Protein AF-A0A0P6XEA1-F1 (afdb_monomer)

Radius of gyration: 20.73 Å; Cα contacts (8 Å, |Δi|>4): 484; chains: 1; bounding box: 46×40×62 Å

Organism: NCBI:txid70996

Mean predicted aligned error: 9.07 Å

Foldseek 3Di:
DQQDADPLLVVCVPDVVCVVQQWAFDDSVCQRVDQQDPLQKGFGTFRQLLDDVQATWTWIAHSVCNQWIWIDNRPDPLFAIAIFGSDPVRVVQVCVQFRVVPVDPDPPVLLVVVVVVLVVCLVPVPDDCCVRVDPQKDKFKKWLDKAFPVRVVVQVVLQCPQSQWHNDWSDWAQPDQWTWTWIAGSTNRKIWIWIFHNPPDPPGITGIMIMIIGGFAPRLVSLVVVCVVCVPFPSVPDDSRHDPSVSSNRSSDPRPDMDGLVRLVVVVVVPDPVSVVVNVSRD

Secondary structure (DSSP, 8-state):
------HHHHHHHH-HHHHHTT-EEPPHHHHTTSPPPTTS-EEEEEEEEEEETTEEEEEEE-TTSTT-EEEESS--TTS-EEEE-SSHHHHHHHHIIIIITTSSPPPHHHHHHHHHHHHHHTT-TT--THHHH-TT-EEEEEEEEEEEHHHHHHHHHHHHT-TTB-SS-SEEE-SSSEEEEEEEBTTT--EEEEEEE-TTS-TTEEEEEEEEEE---S-HHHHHHHHHH-TTSGGGGS-TTS-HHHHHHHHHS-----EEHHHHHHHHHTT-HHHHHHHHHT-

Structure (mmCIF, N/CA/C/O backbone):
data_AF-A0A0P6XEA1-F1
#
_entry.id   AF-A0A0P6XEA1-F1
#
loop_
_atom_site.group_PDB
_atom_site.id
_atom_site.type_symbol
_atom_site.label_atom_id
_atom_site.label_alt_id
_atom_site.label_comp_id
_atom_site.label_asym_id
_atom_site.label_entity_id
_atom_site.label_seq_id
_atom_site.pdbx_PDB_ins_code
_atom_site.Cartn_x
_atom_site.Cartn_y
_atom_site.Cartn_z
_atom_site.occupancy
_atom_site.B_iso_or_equiv
_atom_site.auth_seq_id
_atom_site.auth_comp_id
_atom_site.auth_asym_id
_atom_site.auth_atom_id
_atom_site.pdbx_PDB_model_num
ATOM 1 N N . MET A 1 1 ? -1.948 14.351 31.518 1.00 45.72 1 MET A N 1
ATOM 2 C CA . MET A 1 1 ? -3.402 14.636 31.530 1.00 45.72 1 MET A CA 1
ATOM 3 C C . MET A 1 1 ? -4.150 13.335 31.263 1.00 45.72 1 MET A C 1
ATOM 5 O O . MET A 1 1 ? -3.645 12.526 30.500 1.00 45.72 1 MET A O 1
ATOM 9 N N . SER A 1 2 ? -5.296 13.082 31.905 1.00 53.75 2 SER A N 1
ATOM 10 C CA . SER A 1 2 ? -6.133 11.919 31.564 1.00 53.75 2 SER A CA 1
ATOM 11 C C . SER A 1 2 ? -6.960 12.275 30.332 1.00 53.75 2 SER A C 1
ATOM 13 O O . SER A 1 2 ? -7.824 13.144 30.403 1.00 53.75 2 SER A O 1
ATOM 15 N N . HIS A 1 3 ? -6.666 11.649 29.194 1.00 64.50 3 HIS A N 1
ATOM 16 C CA . HIS A 1 3 ? -7.457 11.836 27.981 1.00 64.50 3 HIS A CA 1
ATOM 17 C C . HIS A 1 3 ? -8.818 11.157 28.170 1.00 64.50 3 HIS A C 1
ATOM 19 O O . HIS A 1 3 ? -8.889 9.950 28.421 1.00 64.50 3 HIS A O 1
ATOM 25 N N . LYS A 1 4 ? -9.907 11.932 28.096 1.00 75.88 4 LYS A N 1
ATOM 26 C CA . LYS A 1 4 ? -11.263 11.376 28.115 1.00 75.88 4 LYS A CA 1
ATOM 27 C C . LYS A 1 4 ? -11.493 10.669 26.782 1.00 75.88 4 LYS A C 1
ATOM 29 O O . LYS A 1 4 ? -11.515 11.314 25.741 1.00 75.88 4 LYS A O 1
ATOM 34 N N . LEU A 1 5 ? -11.637 9.347 26.826 1.00 85.00 5 LEU A N 1
ATOM 35 C CA . LEU A 1 5 ? -11.888 8.551 25.627 1.00 85.00 5 LEU A CA 1
ATOM 36 C C . LEU A 1 5 ? -13.297 8.834 25.082 1.00 85.00 5 LEU A C 1
ATOM 38 O O . LEU A 1 5 ? -14.221 9.024 25.884 1.00 85.00 5 LEU A O 1
ATOM 42 N N . PRO A 1 6 ? -13.487 8.822 23.753 1.00 86.94 6 PRO A N 1
ATOM 43 C CA . PRO A 1 6 ? -14.802 9.006 23.152 1.00 86.94 6 PRO A CA 1
ATOM 44 C C . PRO A 1 6 ? -15.803 7.908 23.533 1.00 86.94 6 PRO A C 1
ATOM 46 O O . PRO A 1 6 ? -15.427 6.785 23.885 1.00 86.94 6 PRO A O 1
ATOM 49 N N . ALA A 1 7 ? -17.098 8.214 23.418 1.00 88.94 7 ALA A N 1
ATOM 50 C CA . ALA A 1 7 ? -18.171 7.257 23.699 1.00 88.94 7 ALA A CA 1
ATOM 51 C C . ALA A 1 7 ? -18.082 6.013 22.797 1.00 88.94 7 ALA A C 1
ATOM 53 O O . ALA A 1 7 ? -18.136 4.887 23.303 1.00 88.94 7 ALA A O 1
ATOM 54 N N . TRP A 1 8 ? -17.815 6.221 21.502 1.00 91.69 8 TRP A N 1
ATOM 55 C CA . TRP A 1 8 ? -17.682 5.161 20.501 1.00 91.69 8 TRP A CA 1
ATOM 56 C C . TRP A 1 8 ? -16.624 4.115 20.880 1.00 91.69 8 TRP A C 1
ATOM 58 O O . TRP A 1 8 ? -16.814 2.926 20.641 1.00 91.69 8 TRP A O 1
ATOM 68 N N . HIS A 1 9 ? -15.541 4.500 21.569 1.00 91.19 9 HIS A N 1
ATOM 69 C CA . HIS A 1 9 ? -14.513 3.544 21.999 1.00 91.19 9 HIS A CA 1
ATOM 70 C C . HIS A 1 9 ? -15.089 2.511 22.975 1.00 91.19 9 HIS A C 1
ATOM 72 O O . HIS A 1 9 ? -14.760 1.327 22.914 1.00 91.19 9 HIS A O 1
ATOM 78 N N . THR A 1 10 ? -15.974 2.942 23.878 1.00 88.81 10 THR A N 1
ATOM 79 C CA . THR A 1 10 ? -16.629 2.029 24.824 1.00 88.81 10 THR A CA 1
ATOM 80 C C . THR A 1 10 ? -17.594 1.087 24.110 1.00 88.81 10 THR A C 1
ATOM 82 O O . THR A 1 10 ? -17.686 -0.081 24.488 1.00 88.81 10 THR A O 1
ATOM 85 N N . GLU A 1 11 ? -18.287 1.576 23.083 1.00 91.25 11 GLU A N 1
ATOM 86 C CA . GLU A 1 11 ? -19.220 0.790 22.273 1.00 91.25 11 GLU A CA 1
ATOM 87 C C . GLU A 1 11 ? -18.487 -0.282 21.461 1.00 91.25 11 GLU A C 1
ATOM 89 O O . GLU A 1 11 ? -18.780 -1.470 21.613 1.00 91.25 11 GLU A O 1
ATOM 94 N N . LEU A 1 12 ? -17.461 0.104 20.696 1.00 91.62 12 LEU A N 1
ATOM 95 C CA . LEU A 1 12 ? -16.636 -0.829 19.923 1.00 91.62 12 LEU A CA 1
ATOM 96 C C . LEU A 1 12 ? -15.948 -1.859 20.822 1.00 91.62 12 LEU A C 1
ATOM 98 O O . LEU A 1 12 ? -15.960 -3.053 20.527 1.00 91.62 12 LEU A O 1
ATOM 102 N N . ARG A 1 13 ? -15.424 -1.435 21.978 1.00 90.00 13 ARG A N 1
ATOM 103 C CA . ARG A 1 13 ? -14.795 -2.344 22.945 1.00 90.00 13 ARG A CA 1
ATOM 104 C C . ARG A 1 13 ? -15.763 -3.383 23.515 1.00 90.00 13 ARG A C 1
ATOM 106 O O . ARG A 1 13 ? -15.310 -4.423 23.988 1.00 90.00 13 ARG A O 1
ATOM 113 N N . ARG A 1 14 ? -17.072 -3.132 23.528 1.00 91.00 14 ARG A N 1
ATOM 114 C CA . ARG A 1 14 ? -18.077 -4.102 24.001 1.00 91.00 14 ARG A CA 1
ATOM 115 C C . ARG A 1 14 ? -18.565 -5.040 22.898 1.00 91.00 14 ARG A C 1
ATOM 117 O O . ARG A 1 14 ? -19.205 -6.040 23.214 1.00 91.00 14 ARG A O 1
ATOM 124 N N . ASN A 1 15 ? -18.257 -4.752 21.636 1.00 92.00 15 ASN A N 1
ATOM 125 C CA . ASN A 1 15 ? -18.681 -5.569 20.510 1.00 92.00 15 ASN A CA 1
ATOM 126 C C . ASN A 1 15 ? -17.933 -6.914 20.494 1.00 92.00 15 ASN A C 1
ATOM 128 O O . ASN A 1 15 ? -16.726 -6.962 20.264 1.00 92.00 15 ASN A O 1
ATOM 132 N N . GLN A 1 16 ? -18.653 -8.011 20.740 1.00 90.12 16 GLN A N 1
ATOM 133 C CA . GLN A 1 16 ? -18.072 -9.356 20.826 1.00 90.12 16 GLN A CA 1
ATOM 134 C C . GLN A 1 16 ? -17.478 -9.840 19.499 1.00 90.12 16 GLN A C 1
ATOM 136 O O . GLN A 1 16 ? -16.455 -10.520 19.514 1.00 90.12 16 GLN A O 1
ATOM 141 N N . THR A 1 17 ? -18.066 -9.458 18.366 1.00 89.25 17 THR A N 1
ATOM 142 C CA . THR A 1 17 ? -17.593 -9.850 17.034 1.00 89.25 17 THR A CA 1
ATOM 143 C C . THR A 1 17 ? -16.193 -9.303 16.756 1.00 89.25 17 THR A C 1
ATOM 145 O O . THR A 1 17 ? -15.328 -10.047 16.305 1.00 89.25 17 THR A O 1
ATOM 148 N N . LEU A 1 18 ? -15.912 -8.046 17.124 1.00 87.25 18 LEU A N 1
ATOM 149 C CA . LEU A 1 18 ? -14.560 -7.484 17.000 1.00 87.25 18 LEU A CA 1
ATOM 150 C C . LEU A 1 18 ? -13.533 -8.274 17.831 1.00 87.25 18 LEU A C 1
ATOM 152 O O . LEU A 1 18 ? -12.426 -8.534 17.362 1.00 87.25 18 LEU A O 1
ATOM 156 N N . HIS A 1 19 ? -13.892 -8.716 19.042 1.00 85.31 19 HIS A N 1
ATOM 157 C CA . HIS A 1 19 ? -13.004 -9.574 19.845 1.00 85.31 19 HIS A CA 1
ATOM 158 C C . HIS A 1 19 ? -12.769 -10.937 19.190 1.00 85.31 19 HIS A C 1
ATOM 160 O O . HIS A 1 19 ? -11.639 -11.422 19.198 1.00 85.31 19 HIS A O 1
ATOM 166 N N . GLN A 1 20 ? -13.809 -11.543 18.608 1.00 85.38 20 GLN A N 1
ATOM 167 C CA . GLN A 1 20 ? -13.708 -12.819 17.888 1.00 85.38 20 GLN A CA 1
ATOM 168 C C . GLN A 1 20 ? -12.803 -12.713 16.653 1.00 85.38 20 GLN A C 1
ATOM 170 O O . GLN A 1 20 ? -12.037 -13.630 16.377 1.00 85.38 20 GLN A O 1
ATOM 175 N N . TRP A 1 21 ? -12.825 -11.572 15.963 1.00 82.12 21 TRP A N 1
ATOM 176 C CA . TRP A 1 21 ? -11.921 -11.254 14.849 1.00 82.12 21 TRP A CA 1
ATOM 177 C C . TRP A 1 21 ? -10.479 -10.949 15.269 1.00 82.12 21 TRP A C 1
ATOM 179 O O . TRP A 1 21 ? -9.599 -10.797 14.419 1.00 82.12 21 TRP A O 1
ATOM 189 N N . GLY A 1 22 ? -10.221 -10.890 16.576 1.00 78.81 22 GLY A N 1
ATOM 190 C CA . GLY A 1 22 ? -8.889 -10.743 17.139 1.00 78.81 22 GLY A CA 1
ATOM 191 C C . GLY A 1 22 ? -8.545 -9.333 17.600 1.00 78.81 22 GLY A C 1
ATOM 192 O O . GLY A 1 22 ? -7.443 -9.160 18.112 1.00 78.81 22 GLY A O 1
ATOM 193 N N . PHE A 1 23 ? -9.438 -8.340 17.509 1.00 84.44 23 PHE A N 1
ATOM 194 C CA . PHE A 1 23 ? -9.162 -6.998 18.032 1.00 84.44 23 PHE A CA 1
ATOM 195 C C . PHE A 1 23 ? -8.985 -7.031 19.557 1.00 84.44 23 PHE A C 1
ATOM 197 O O . PHE A 1 23 ? -9.871 -7.442 20.306 1.00 84.44 23 PHE A O 1
ATOM 204 N N . ARG A 1 24 ? -7.829 -6.564 20.039 1.00 86.25 24 ARG A N 1
ATOM 205 C CA . ARG A 1 24 ? -7.472 -6.505 21.462 1.00 86.25 24 ARG A CA 1
ATOM 206 C C . ARG A 1 24 ? -7.331 -5.064 21.924 1.00 86.25 24 ARG A C 1
ATOM 208 O O . ARG A 1 24 ? -6.324 -4.408 21.669 1.00 86.25 24 ARG A O 1
ATOM 215 N N . TRP A 1 25 ? -8.330 -4.604 22.664 1.00 88.56 25 TRP A N 1
ATOM 216 C CA . TRP A 1 25 ? -8.372 -3.270 23.258 1.00 88.56 25 TRP A CA 1
ATOM 217 C C . TRP A 1 25 ? -7.494 -3.179 24.507 1.00 88.56 25 TRP A C 1
ATOM 219 O O . TRP A 1 25 ? -7.499 -4.074 25.359 1.00 88.56 25 TRP A O 1
ATOM 229 N N . HIS A 1 26 ? -6.777 -2.069 24.664 1.00 87.88 26 HIS A N 1
ATOM 230 C CA . HIS A 1 26 ? -6.029 -1.793 25.884 1.00 87.88 26 HIS A CA 1
ATOM 231 C C . HIS A 1 26 ? -6.981 -1.554 27.058 1.00 87.88 26 HIS A C 1
ATOM 233 O O . HIS A 1 26 ? -8.076 -1.004 26.929 1.00 87.88 26 HIS A O 1
ATOM 239 N N . SER A 1 27 ? -6.557 -1.964 28.252 1.00 80.56 27 SER A N 1
ATOM 240 C CA . SER A 1 27 ? -7.317 -1.676 29.467 1.00 80.56 27 SER A CA 1
ATOM 241 C C . SER A 1 27 ? -7.271 -0.180 29.792 1.00 80.56 27 SER A C 1
ATOM 243 O O . SER A 1 27 ? -6.285 0.495 29.501 1.00 80.56 27 SER A O 1
ATOM 245 N N . GLN A 1 28 ? -8.291 0.336 30.485 1.00 76.75 28 GLN A N 1
ATOM 246 C CA . GLN A 1 28 ? -8.290 1.727 30.970 1.00 76.75 28 GLN A CA 1
ATOM 247 C C . GLN A 1 28 ? -7.040 2.049 31.804 1.00 76.75 28 GLN A C 1
ATOM 249 O O . GLN A 1 28 ? -6.489 3.138 31.690 1.00 76.75 28 GLN A O 1
ATOM 254 N N . ARG A 1 29 ? -6.550 1.080 32.592 1.00 77.19 29 ARG A N 1
ATOM 255 C CA . ARG A 1 29 ? -5.302 1.203 33.360 1.00 77.19 29 ARG A CA 1
ATOM 256 C C . ARG A 1 29 ? -4.070 1.356 32.465 1.00 77.19 29 ARG A C 1
ATOM 258 O O . ARG A 1 29 ? -3.135 2.050 32.848 1.00 77.19 29 ARG A O 1
ATOM 265 N N . ARG A 1 30 ? -4.034 0.676 31.316 1.00 79.31 30 ARG A N 1
ATOM 266 C CA . ARG A 1 30 ? -2.951 0.824 30.338 1.00 79.31 30 ARG A CA 1
ATOM 267 C C . ARG A 1 30 ? -3.053 2.182 29.652 1.00 79.31 30 ARG A C 1
ATOM 269 O O . ARG A 1 30 ? -2.065 2.900 29.634 1.00 79.31 30 ARG A O 1
ATOM 276 N N . LEU A 1 31 ? -4.237 2.569 29.187 1.00 80.88 31 LEU A N 1
ATOM 277 C CA . LEU A 1 31 ? -4.473 3.854 28.518 1.00 80.88 31 LEU A CA 1
ATOM 278 C C . LEU A 1 31 ? -4.154 5.066 29.403 1.00 80.88 31 LEU A C 1
ATOM 280 O O . LEU A 1 31 ? -3.562 6.022 28.927 1.00 80.88 31 LEU A O 1
ATOM 284 N N . SER A 1 32 ? -4.456 5.013 30.703 1.00 71.38 32 SER A N 1
ATOM 285 C CA . SER A 1 32 ? -4.130 6.109 31.630 1.00 71.38 32 SER A CA 1
ATOM 286 C C . SER A 1 32 ? -2.637 6.257 31.939 1.00 71.38 32 SER A C 1
ATOM 288 O O . SER A 1 32 ? -2.228 7.277 32.490 1.00 71.38 32 SER A O 1
ATOM 290 N N . ARG A 1 33 ? -1.832 5.238 31.617 1.00 71.12 33 ARG A N 1
ATOM 291 C CA . ARG A 1 33 ? -0.381 5.187 31.854 1.00 71.12 33 ARG A CA 1
ATOM 292 C C . ARG A 1 33 ? 0.442 5.240 30.575 1.00 71.12 33 ARG A C 1
ATOM 294 O O . ARG A 1 33 ? 1.650 5.417 30.660 1.00 71.12 33 ARG A O 1
ATOM 301 N N . THR A 1 34 ? -0.186 5.019 29.424 1.00 66.44 34 THR A N 1
ATOM 302 C CA . THR A 1 34 ? 0.492 5.046 28.132 1.00 66.44 34 THR A CA 1
ATOM 303 C C . THR A 1 34 ? 0.587 6.513 27.734 1.00 66.44 34 THR A C 1
ATOM 305 O O . THR A 1 34 ? -0.461 7.127 27.523 1.00 66.44 34 THR A O 1
ATOM 308 N N . PRO A 1 35 ? 1.790 7.112 27.707 1.00 64.81 35 PRO A N 1
ATOM 309 C CA . PRO A 1 35 ? 1.936 8.446 27.147 1.00 64.81 35 PRO A CA 1
ATOM 310 C C . PRO A 1 35 ? 1.470 8.418 25.689 1.00 64.81 35 PRO A C 1
ATOM 312 O O . PRO A 1 35 ? 1.568 7.381 25.024 1.00 64.81 35 PRO A O 1
ATOM 315 N N . ALA A 1 36 ? 0.952 9.546 25.203 1.00 70.62 36 ALA A N 1
ATOM 316 C CA . ALA A 1 36 ? 0.768 9.719 23.771 1.00 70.62 36 ALA A CA 1
ATOM 317 C C . ALA A 1 36 ? 2.098 9.421 23.058 1.00 70.62 36 ALA A C 1
ATOM 319 O O . ALA A 1 36 ? 3.178 9.664 23.612 1.00 70.62 36 ALA A O 1
ATOM 320 N N . ARG A 1 37 ? 2.014 8.850 21.858 1.00 76.81 37 ARG A N 1
ATOM 321 C CA . ARG A 1 37 ? 3.177 8.656 20.988 1.00 76.81 37 ARG A CA 1
ATOM 322 C C . ARG A 1 37 ? 3.814 10.012 20.659 1.00 76.81 37 ARG A C 1
ATOM 324 O O . ARG A 1 37 ? 3.245 11.065 20.945 1.00 76.81 37 ARG A O 1
ATOM 331 N N . SER A 1 38 ? 5.003 9.991 20.060 1.00 76.06 38 SER A N 1
ATOM 332 C CA . SER A 1 38 ? 5.698 11.210 19.619 1.00 76.06 38 SER A CA 1
ATOM 333 C C . SER A 1 38 ? 4.854 12.076 18.674 1.00 76.06 38 SER A C 1
ATOM 335 O O . SER A 1 38 ? 5.008 13.291 18.676 1.00 76.06 38 SER A O 1
ATOM 337 N N . ASP A 1 39 ? 3.935 11.460 17.929 1.00 77.75 39 ASP A N 1
ATOM 338 C CA . ASP A 1 39 ? 2.958 12.093 17.034 1.00 77.75 39 ASP A CA 1
ATOM 339 C C . ASP A 1 39 ? 1.670 12.573 17.744 1.00 77.75 39 ASP A C 1
ATOM 341 O O . ASP A 1 39 ? 0.751 13.064 17.098 1.00 77.75 39 ASP A O 1
ATOM 345 N N . GLY A 1 40 ? 1.572 12.429 19.070 1.00 82.38 40 GLY A N 1
ATOM 346 C CA . GLY A 1 40 ? 0.395 12.814 19.852 1.00 82.38 40 GLY A CA 1
ATOM 347 C C . GLY A 1 40 ? -0.754 11.797 19.840 1.00 82.38 40 GLY A C 1
ATOM 348 O O . GLY A 1 40 ? -1.734 11.988 20.567 1.00 82.38 40 GLY A O 1
ATOM 349 N N . LEU A 1 41 ? -0.636 10.693 19.096 1.00 87.12 41 LEU A N 1
ATOM 350 C CA . LEU A 1 41 ? -1.681 9.677 18.991 1.00 87.12 41 LEU A CA 1
ATOM 351 C C . LEU A 1 41 ? -1.674 8.710 20.180 1.00 87.12 41 LEU A C 1
ATOM 353 O O . LEU A 1 41 ? -0.644 8.386 20.779 1.00 87.12 41 LEU A O 1
ATOM 357 N N . ILE A 1 42 ? -2.854 8.185 20.500 1.00 87.50 42 ILE A N 1
ATOM 358 C CA . ILE A 1 42 ? -3.066 7.195 21.555 1.00 87.50 42 ILE A CA 1
ATOM 359 C C . ILE A 1 42 ? -3.424 5.862 20.907 1.00 87.50 42 ILE A C 1
ATOM 361 O O . ILE A 1 42 ? -4.472 5.728 20.282 1.00 87.50 42 ILE A O 1
ATOM 365 N N . SER A 1 43 ? -2.588 4.840 21.101 1.00 88.31 43 SER A N 1
ATOM 366 C CA . SER A 1 43 ? -2.970 3.466 20.760 1.00 88.31 43 SER A CA 1
ATOM 367 C C . SER A 1 43 ? -4.127 3.036 21.659 1.00 88.31 43 SER A C 1
ATOM 369 O O . SER A 1 43 ? -4.007 3.073 22.882 1.00 88.31 43 SER A O 1
ATOM 371 N N . LEU A 1 44 ? -5.243 2.627 21.060 1.00 88.88 44 LEU A N 1
ATOM 372 C CA . LEU A 1 44 ? -6.427 2.094 21.737 1.00 88.88 44 LEU A CA 1
ATOM 373 C C . LEU A 1 44 ? -6.375 0.575 21.881 1.00 88.88 44 LEU A C 1
ATOM 375 O O . LEU A 1 44 ? -6.998 0.003 22.776 1.00 88.88 44 LEU A O 1
ATOM 379 N N . GLY A 1 45 ? -5.624 -0.086 21.010 1.00 86.75 45 GLY A N 1
ATOM 380 C CA . GLY A 1 45 ? -5.528 -1.531 20.955 1.00 86.75 45 GLY A CA 1
ATOM 381 C C . GLY A 1 45 ? -4.718 -1.991 19.757 1.00 86.75 45 GLY A C 1
ATOM 382 O O . GLY A 1 45 ? -4.222 -1.191 18.970 1.00 86.75 45 GLY A O 1
ATOM 383 N N . THR A 1 46 ? -4.597 -3.302 19.626 1.00 84.06 46 THR A N 1
ATOM 384 C CA . THR A 1 46 ? -3.930 -3.960 18.498 1.00 84.06 46 THR A CA 1
ATOM 385 C C . THR A 1 46 ? -4.853 -5.006 17.920 1.00 84.06 46 THR A C 1
ATOM 387 O O . THR A 1 46 ? -5.604 -5.624 18.673 1.00 84.06 46 THR A O 1
ATOM 390 N N . CYS A 1 47 ? -4.728 -5.293 16.637 1.00 74.88 47 CYS A N 1
ATOM 391 C CA . CYS A 1 47 ? -5.360 -6.458 16.045 1.00 74.88 47 CYS A CA 1
ATOM 392 C C . CYS A 1 47 ? -4.266 -7.500 15.750 1.00 74.88 47 CYS A C 1
ATOM 394 O O . CYS A 1 47 ? -3.566 -7.380 14.758 1.00 74.88 47 CYS A O 1
ATOM 396 N N . PRO A 1 48 ? -4.003 -8.475 16.638 1.00 60.59 48 PRO A N 1
ATOM 397 C CA . PRO A 1 48 ? -2.971 -9.496 16.434 1.00 60.59 48 PRO A CA 1
ATOM 398 C C . PRO A 1 48 ? -3.149 -10.407 15.217 1.00 60.59 48 PRO A C 1
ATOM 400 O O . PRO A 1 48 ? -2.181 -11.056 14.852 1.00 60.59 48 PRO A O 1
ATOM 403 N N . SER A 1 49 ? -4.325 -10.462 14.586 1.00 59.09 49 SER A N 1
ATOM 404 C CA . SER A 1 49 ? -4.469 -11.052 13.245 1.00 59.09 49 SER A CA 1
ATOM 405 C C . SER A 1 49 ? -3.751 -10.231 12.161 1.00 59.09 49 SER A C 1
ATOM 407 O O . SER A 1 49 ? -3.588 -10.713 11.051 1.00 59.09 49 SER A O 1
ATOM 409 N N . LEU A 1 50 ? -3.288 -9.020 12.498 1.00 55.69 50 LEU A N 1
ATOM 410 C CA . LEU A 1 50 ? -2.589 -8.049 11.651 1.00 55.69 50 LEU A CA 1
ATOM 411 C C . LEU A 1 50 ? -1.134 -7.907 12.083 1.00 55.69 50 LEU A C 1
ATOM 413 O O . LEU A 1 50 ? -0.641 -6.812 12.366 1.00 55.69 50 LEU A O 1
ATOM 417 N N . THR A 1 51 ? -0.463 -9.038 12.250 1.00 55.03 51 THR A N 1
ATOM 418 C CA . THR A 1 51 ? 0.982 -9.047 12.436 1.00 55.03 51 THR A CA 1
ATOM 419 C C . THR A 1 51 ? 1.629 -9.214 11.078 1.00 55.03 51 THR A C 1
ATOM 421 O O . THR A 1 51 ? 1.582 -10.309 10.520 1.00 55.03 51 THR A O 1
ATOM 424 N N . THR A 1 52 ? 2.288 -8.173 10.583 1.00 58.94 52 THR A N 1
ATOM 425 C CA . THR A 1 52 ? 3.417 -8.407 9.683 1.00 58.94 52 THR A CA 1
ATOM 426 C C . THR A 1 52 ? 4.622 -8.757 10.546 1.00 58.94 52 THR A C 1
ATOM 428 O O . THR A 1 52 ? 4.637 -8.527 11.762 1.00 58.94 52 THR A O 1
ATOM 431 N N . ARG A 1 53 ? 5.671 -9.325 9.951 1.00 57.44 53 ARG A N 1
ATOM 432 C CA . ARG A 1 53 ? 6.918 -9.578 10.688 1.00 57.44 53 ARG A CA 1
ATOM 433 C C . ARG A 1 53 ? 7.536 -8.283 11.246 1.00 57.44 53 ARG A C 1
ATOM 435 O O . ARG A 1 53 ? 8.312 -8.346 12.198 1.00 57.44 53 ARG A O 1
ATOM 442 N N . HIS A 1 54 ? 7.151 -7.135 10.688 1.00 56.91 54 HIS A N 1
ATOM 443 C CA . HIS A 1 54 ? 7.694 -5.813 10.986 1.00 56.91 54 HIS A CA 1
ATOM 444 C C . HIS A 1 54 ? 6.820 -4.983 11.938 1.00 56.91 54 HIS A C 1
ATOM 446 O O . HIS A 1 54 ? 7.316 -4.033 12.538 1.00 56.91 54 HIS A O 1
ATOM 452 N N . GLY A 1 55 ? 5.546 -5.339 12.143 1.00 64.44 55 GLY A N 1
ATOM 453 C CA . GLY A 1 55 ? 4.642 -4.528 12.954 1.00 64.44 55 GLY A CA 1
ATOM 454 C C . GLY A 1 55 ? 3.341 -5.222 13.341 1.00 64.44 55 GLY A C 1
ATOM 455 O O . GLY A 1 55 ? 2.963 -6.266 12.818 1.00 64.44 55 GLY A O 1
ATOM 456 N N . ARG A 1 56 ? 2.646 -4.633 14.316 1.00 71.75 56 ARG A N 1
ATOM 457 C CA . ARG A 1 56 ? 1.271 -5.004 14.670 1.00 71.75 56 ARG A CA 1
ATOM 458 C C . ARG A 1 56 ? 0.362 -3.866 14.280 1.00 71.75 56 ARG A C 1
ATOM 460 O O . ARG A 1 56 ? 0.546 -2.783 14.835 1.00 71.75 56 ARG A O 1
ATOM 467 N N . ALA A 1 57 ? -0.646 -4.115 13.455 1.00 79.25 57 ALA A N 1
ATOM 468 C CA . ALA A 1 57 ? -1.593 -3.053 13.193 1.00 79.25 57 ALA A CA 1
ATOM 469 C C . ALA A 1 57 ? -2.336 -2.678 14.485 1.00 79.25 57 ALA A C 1
ATOM 471 O O . ALA A 1 57 ? -2.752 -3.528 15.294 1.00 79.25 57 ALA A O 1
ATOM 472 N N . SER A 1 58 ? -2.459 -1.379 14.704 1.00 86.69 58 SER A N 1
ATOM 473 C CA . SER A 1 58 ? -3.036 -0.795 15.895 1.00 86.69 58 SER A CA 1
ATOM 474 C C . SER A 1 58 ? -4.158 0.165 15.543 1.00 86.69 58 SER A C 1
ATOM 476 O O . SER A 1 58 ? -4.155 0.848 14.523 1.00 86.69 58 SER A O 1
ATOM 478 N N . LEU A 1 59 ? -5.157 0.180 16.418 1.00 89.81 59 LEU A N 1
ATOM 479 C CA . LEU A 1 59 ? -6.185 1.205 16.401 1.00 89.81 59 LEU A CA 1
ATOM 480 C C . LEU A 1 59 ? -5.617 2.397 17.152 1.00 89.81 59 LEU A C 1
ATOM 482 O O . LEU A 1 59 ? -5.246 2.256 18.323 1.00 89.81 59 LEU A O 1
ATOM 486 N N . VAL A 1 60 ? -5.535 3.543 16.491 1.00 90.38 60 VAL A N 1
ATOM 487 C CA . VAL A 1 60 ? -4.994 4.768 17.072 1.00 90.38 60 VAL A CA 1
ATOM 488 C C . VAL A 1 60 ? -6.025 5.886 17.033 1.00 90.38 60 VAL A C 1
ATOM 490 O O . VAL A 1 60 ? -6.904 5.948 16.174 1.00 90.38 60 VAL A O 1
ATOM 493 N N . PHE A 1 61 ? -5.935 6.739 18.041 1.00 90.38 61 PHE A N 1
ATOM 494 C CA . PHE A 1 61 ? -6.859 7.823 18.311 1.00 90.38 61 PHE A CA 1
ATOM 495 C C . PHE A 1 61 ? -6.094 9.131 18.416 1.00 90.38 61 PHE A C 1
ATOM 497 O O . PHE A 1 61 ? -5.122 9.208 19.169 1.00 90.38 61 PHE A O 1
ATOM 504 N N . ASP A 1 62 ? -6.569 10.148 17.707 1.00 88.19 62 ASP A N 1
ATOM 505 C CA . ASP A 1 62 ? -6.085 11.516 17.830 1.00 88.19 62 ASP A CA 1
ATOM 506 C C . ASP A 1 62 ? -6.977 12.291 18.818 1.00 88.19 62 ASP A C 1
ATOM 508 O O . ASP A 1 62 ? -8.150 12.540 18.526 1.00 88.19 62 ASP A O 1
ATOM 512 N N . PRO A 1 63 ? -6.459 12.712 19.988 1.00 84.75 63 PRO A N 1
ATOM 513 C CA . PRO A 1 63 ? -7.226 13.515 20.937 1.00 84.75 63 PRO A CA 1
ATOM 514 C C . PRO A 1 63 ? -7.712 14.862 20.386 1.00 84.75 63 PRO A C 1
ATOM 516 O O . PRO A 1 63 ? -8.665 15.414 20.937 1.00 84.75 63 PRO A O 1
ATOM 519 N N . SER A 1 64 ? -7.063 15.399 19.348 1.00 85.62 64 SER A N 1
ATOM 520 C CA . SER A 1 64 ? -7.458 16.648 18.689 1.00 85.62 64 SER A CA 1
ATOM 521 C C . SER A 1 64 ? -8.605 16.461 17.688 1.00 85.62 64 SER A C 1
ATOM 523 O O . SER A 1 64 ? -9.357 17.402 17.439 1.00 85.62 64 SER A O 1
ATOM 525 N N . GLN A 1 65 ? -8.801 15.234 17.196 1.00 87.00 65 GLN A N 1
ATOM 526 C CA . GLN A 1 65 ? -9.853 14.846 16.253 1.00 87.00 65 GLN A CA 1
ATOM 527 C C . GLN A 1 65 ? -10.693 13.704 16.847 1.00 87.00 65 GLN A C 1
ATOM 529 O O . GLN A 1 65 ? -10.621 12.554 16.411 1.00 87.00 65 GLN A O 1
ATOM 534 N N . PRO A 1 66 ? -11.520 13.986 17.874 1.00 84.69 66 PRO A N 1
ATOM 535 C CA . PRO A 1 66 ? -12.134 12.948 18.699 1.00 84.69 66 PRO A CA 1
ATOM 536 C C . PRO A 1 66 ? -13.190 12.087 17.979 1.00 84.69 66 PRO A C 1
ATOM 538 O O . PRO A 1 66 ? -13.669 11.088 18.530 1.00 84.69 66 PRO A O 1
ATOM 541 N N . HIS A 1 67 ? -13.581 12.501 16.775 1.00 87.12 67 HIS A N 1
ATOM 542 C CA . HIS A 1 67 ? -14.553 11.829 15.920 1.00 87.12 67 HIS A CA 1
ATOM 543 C C . HIS A 1 67 ? -13.912 10.814 14.971 1.00 87.12 67 HIS A C 1
ATOM 545 O O . HIS A 1 67 ? -14.642 10.040 14.359 1.00 87.12 67 HIS A O 1
ATOM 551 N N . ASP A 1 68 ? -12.580 10.776 14.903 1.00 86.44 68 ASP A N 1
ATOM 552 C CA . ASP A 1 68 ? -11.853 9.949 13.953 1.00 86.44 68 ASP A CA 1
ATOM 553 C C . ASP A 1 68 ? -11.204 8.738 14.621 1.00 86.44 68 ASP A C 1
ATOM 555 O O . ASP A 1 68 ? -10.688 8.795 15.746 1.00 86.44 68 ASP A O 1
ATOM 559 N N . LEU A 1 69 ? -11.220 7.625 13.892 1.00 91.38 69 LEU A N 1
ATOM 560 C CA . LEU A 1 69 ? -10.470 6.423 14.208 1.00 91.38 69 LEU A CA 1
ATOM 561 C C . LEU A 1 69 ? -9.494 6.152 13.069 1.00 91.38 69 LEU A C 1
ATOM 563 O O . LEU A 1 69 ? -9.836 6.234 11.891 1.00 91.38 69 LEU A O 1
ATOM 567 N N . TRP A 1 70 ? -8.271 5.800 13.437 1.00 91.00 70 TRP A N 1
ATOM 568 C CA . TRP A 1 70 ? -7.215 5.522 12.480 1.00 91.00 70 TRP A CA 1
ATOM 569 C C . TRP A 1 70 ? -6.691 4.107 12.689 1.00 91.00 70 TRP A C 1
ATOM 571 O O . TRP A 1 70 ? -6.553 3.637 13.824 1.00 91.00 70 TRP A O 1
ATOM 581 N N . LEU A 1 71 ? -6.391 3.429 11.588 1.00 89.50 71 LEU A N 1
ATOM 582 C CA . LEU A 1 71 ? -5.646 2.182 11.578 1.00 89.50 71 LEU A CA 1
ATOM 583 C C . LEU A 1 71 ? -4.208 2.483 11.177 1.00 89.50 71 LEU A C 1
ATOM 585 O O . LEU A 1 71 ? -3.937 2.986 10.087 1.00 89.50 71 LEU A O 1
ATOM 589 N N . ASP A 1 72 ? -3.294 2.166 12.082 1.00 88.19 72 ASP A N 1
ATOM 590 C CA . ASP A 1 72 ? -1.861 2.240 11.853 1.00 88.19 72 ASP A CA 1
ATOM 591 C C . ASP A 1 72 ? -1.327 0.823 11.663 1.00 88.19 72 ASP A C 1
ATOM 593 O O . ASP A 1 72 ? -1.376 0.017 12.589 1.00 88.19 72 ASP A O 1
ATOM 597 N N . PHE A 1 73 ? -0.840 0.507 10.467 1.00 82.44 73 PHE A N 1
A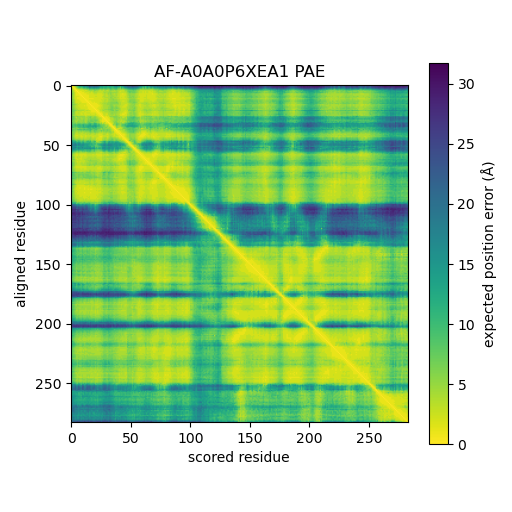TOM 598 C CA . PHE A 1 73 ? -0.387 -0.837 10.111 1.00 82.44 73 PHE A CA 1
ATOM 599 C C . PHE A 1 73 ? 1.042 -1.143 10.585 1.00 82.44 73 PHE A C 1
ATOM 601 O O . PHE A 1 73 ? 1.352 -2.296 10.887 1.00 82.44 73 PHE A O 1
ATOM 608 N N . CYS A 1 74 ? 1.901 -0.127 10.703 1.00 78.31 74 CYS A N 1
ATOM 609 C CA . CYS A 1 74 ? 3.345 -0.308 10.900 1.00 78.31 74 CYS A CA 1
ATOM 610 C C . CYS A 1 74 ? 3.855 0.231 12.247 1.00 78.31 74 CYS A C 1
ATOM 612 O O . CYS A 1 74 ? 4.942 -0.137 12.681 1.00 78.31 74 CYS A O 1
ATOM 614 N N . ASN A 1 75 ? 3.056 1.027 12.965 1.00 77.19 75 ASN A N 1
ATOM 615 C CA . ASN A 1 75 ? 3.453 1.799 14.153 1.00 77.19 75 ASN A CA 1
ATOM 616 C C . ASN A 1 75 ? 4.598 2.787 13.897 1.00 77.19 75 ASN A C 1
ATOM 618 O O . ASN A 1 75 ? 5.323 3.153 14.826 1.00 77.19 75 ASN A O 1
ATOM 622 N N . ASP A 1 76 ? 4.716 3.255 12.662 1.00 79.75 76 ASP A N 1
ATOM 623 C CA . ASP A 1 76 ? 5.686 4.257 12.240 1.00 79.75 76 ASP A CA 1
ATOM 624 C C . ASP A 1 76 ? 4.938 5.576 11.967 1.00 79.75 76 ASP A C 1
ATOM 626 O O . ASP A 1 76 ? 3.959 5.569 11.214 1.00 79.75 76 ASP A O 1
ATOM 630 N N . PRO A 1 77 ? 5.319 6.691 12.622 1.00 78.81 77 PRO A N 1
ATOM 631 C CA . PRO A 1 77 ? 4.649 7.971 12.453 1.00 78.81 77 PRO A CA 1
ATOM 632 C C . PRO A 1 77 ? 4.608 8.521 11.026 1.00 78.81 77 PRO A C 1
ATOM 634 O O . PRO A 1 77 ? 3.655 9.243 10.709 1.00 78.81 77 PRO A O 1
ATOM 637 N N . ASP A 1 78 ? 5.610 8.174 10.215 1.00 79.00 78 ASP A N 1
ATOM 638 C CA . ASP A 1 78 ? 5.819 8.693 8.859 1.00 79.00 78 ASP A CA 1
ATOM 639 C C . ASP A 1 78 ? 5.120 7.833 7.791 1.00 79.00 78 ASP A C 1
ATOM 641 O O . ASP A 1 78 ? 5.086 8.173 6.605 1.00 79.00 78 ASP A O 1
ATOM 645 N N . GLN A 1 79 ? 4.525 6.715 8.214 1.00 82.12 79 GLN A N 1
ATOM 646 C CA . GLN A 1 79 ? 3.788 5.807 7.350 1.00 82.12 79 GLN A CA 1
ATOM 647 C C . GLN A 1 79 ? 2.309 6.211 7.236 1.00 82.12 79 GLN A C 1
ATOM 649 O O . GLN A 1 79 ? 1.723 6.791 8.162 1.00 82.12 79 GLN A O 1
ATOM 654 N N . PRO A 1 80 ? 1.665 5.896 6.099 1.00 85.69 80 PRO A N 1
ATOM 655 C CA . PRO A 1 80 ? 0.256 6.188 5.889 1.00 85.69 80 PRO A CA 1
ATOM 656 C C . PRO A 1 80 ? -0.624 5.478 6.921 1.00 85.69 80 PRO A C 1
ATOM 658 O O . PRO A 1 80 ? -0.423 4.309 7.256 1.00 85.69 80 PRO A O 1
ATOM 661 N N . ARG A 1 81 ? -1.653 6.186 7.396 1.00 88.62 81 ARG A N 1
ATOM 662 C CA . ARG A 1 81 ? -2.672 5.649 8.306 1.00 88.62 81 ARG A CA 1
ATOM 663 C C . ARG A 1 81 ? -4.033 5.694 7.638 1.00 88.62 81 ARG A C 1
ATOM 665 O O . ARG A 1 81 ? -4.415 6.719 7.075 1.00 88.62 81 ARG A O 1
ATOM 672 N N . LEU A 1 82 ? -4.768 4.596 7.737 1.00 90.31 82 LEU A N 1
ATOM 673 C CA . LEU A 1 82 ? -6.090 4.480 7.141 1.00 90.31 82 LEU A CA 1
ATOM 674 C C . LEU A 1 82 ? -7.116 5.117 8.075 1.00 90.31 82 LEU A C 1
ATOM 676 O O . LEU A 1 82 ? -7.249 4.700 9.227 1.00 90.31 82 LEU A O 1
ATOM 680 N N . HIS A 1 83 ? -7.850 6.113 7.589 1.00 91.38 83 HIS A N 1
ATOM 681 C CA . HIS A 1 83 ? -8.994 6.660 8.313 1.00 91.38 83 HIS A CA 1
ATOM 682 C C . HIS A 1 83 ? -10.188 5.727 8.182 1.00 91.38 83 HIS A C 1
ATOM 684 O O . HIS A 1 83 ? -10.457 5.177 7.112 1.00 91.38 83 HIS A O 1
ATOM 690 N N . CYS A 1 84 ? -10.915 5.579 9.279 1.00 89.50 84 CYS A N 1
ATOM 691 C CA . CYS A 1 84 ? -12.130 4.798 9.347 1.00 89.50 84 CYS A CA 1
ATOM 692 C C . CYS A 1 84 ? -13.115 5.495 10.286 1.00 89.50 84 CYS A C 1
ATOM 694 O O . CYS A 1 84 ? -12.731 6.064 11.312 1.00 89.50 84 CYS A O 1
ATOM 696 N N . GLU A 1 85 ? -14.403 5.434 9.961 1.00 91.06 85 GLU A N 1
ATOM 697 C CA . GLU A 1 85 ? -15.416 5.862 10.915 1.00 91.06 85 GLU A CA 1
ATOM 698 C C . GLU A 1 85 ? -15.354 4.977 12.170 1.00 91.06 85 GLU A C 1
ATOM 700 O O . GLU A 1 85 ? -15.171 3.759 12.068 1.00 91.06 85 GLU A O 1
ATOM 705 N N . PRO A 1 86 ? -15.552 5.535 13.374 1.00 92.00 86 PRO A N 1
ATOM 706 C CA . PRO A 1 86 ? -15.482 4.774 14.616 1.00 92.00 86 PRO A CA 1
ATOM 707 C C . PRO A 1 86 ? -16.747 3.926 14.863 1.00 92.00 86 PRO A C 1
ATOM 709 O O . PRO A 1 86 ? -17.322 3.937 15.953 1.00 92.00 86 PRO A O 1
ATOM 712 N N . THR A 1 87 ? -17.199 3.177 13.858 1.00 92.50 87 THR A N 1
ATOM 713 C CA . THR A 1 87 ? -18.394 2.330 13.910 1.00 92.50 87 THR A CA 1
ATOM 714 C C . THR A 1 87 ? -18.043 0.865 13.670 1.00 92.50 87 THR A C 1
ATOM 716 O O . THR A 1 87 ? -17.033 0.520 13.056 1.00 92.50 87 THR A O 1
ATOM 719 N N . PHE A 1 88 ? -18.890 -0.038 14.172 1.00 91.88 88 PHE A N 1
ATOM 720 C CA . PHE A 1 88 ? -18.712 -1.469 13.929 1.00 91.88 88 PHE A CA 1
ATOM 721 C C . PHE A 1 88 ? -18.815 -1.809 12.437 1.00 91.88 88 PHE A C 1
ATOM 723 O O . PHE A 1 88 ? -18.047 -2.636 11.959 1.00 91.88 88 PHE A O 1
ATOM 730 N N . ALA A 1 89 ? -19.739 -1.168 11.714 1.00 91.69 89 ALA A N 1
ATOM 731 C CA . ALA A 1 89 ? -19.934 -1.397 10.286 1.00 91.69 89 ALA A CA 1
ATOM 732 C C . ALA A 1 89 ? -18.674 -1.034 9.487 1.00 91.69 89 ALA A C 1
ATOM 734 O O . ALA A 1 89 ? -18.162 -1.875 8.754 1.00 91.69 89 ALA A O 1
ATOM 735 N N . ALA A 1 90 ? -18.106 0.152 9.718 1.00 89.81 90 ALA A N 1
ATOM 736 C CA . ALA A 1 90 ? -16.895 0.582 9.025 1.00 89.81 90 ALA A CA 1
ATOM 737 C C . ALA A 1 90 ? -15.687 -0.316 9.356 1.00 89.81 90 ALA A C 1
ATOM 739 O O . ALA A 1 90 ? -14.981 -0.771 8.457 1.00 89.81 90 ALA A O 1
ATOM 740 N N . LEU A 1 91 ? -15.490 -0.683 10.631 1.00 88.81 91 LEU A N 1
ATOM 741 C CA . LEU A 1 91 ? -14.443 -1.644 11.008 1.00 88.81 91 LEU A CA 1
ATOM 742 C C . LEU A 1 91 ? -14.670 -3.047 10.428 1.00 88.81 91 LEU A C 1
ATOM 744 O O . LEU A 1 91 ? -13.700 -3.736 10.117 1.00 88.81 91 LEU A O 1
ATOM 748 N N . SER A 1 92 ? -15.924 -3.475 10.277 1.00 88.25 92 SER A N 1
ATOM 749 C CA . SER A 1 92 ? -16.273 -4.736 9.617 1.00 88.25 92 SER A CA 1
ATOM 750 C C . SER A 1 92 ? -15.892 -4.714 8.143 1.00 88.25 92 SER A C 1
ATOM 752 O O . SER A 1 92 ? -15.367 -5.704 7.641 1.00 88.25 92 SER A O 1
ATOM 754 N N . GLU A 1 93 ? -16.123 -3.606 7.446 1.00 87.75 93 GLU A N 1
ATOM 755 C CA . GLU A 1 93 ? -15.723 -3.471 6.046 1.00 87.75 93 GLU A CA 1
ATOM 756 C C . GLU A 1 93 ? -14.204 -3.488 5.892 1.00 87.75 93 GLU A C 1
ATOM 758 O O . GLU A 1 93 ? -13.687 -4.227 5.057 1.00 87.75 93 GLU A O 1
ATOM 763 N N . VAL A 1 94 ? -13.479 -2.744 6.734 1.00 86.12 94 VAL A N 1
ATOM 764 C CA . VAL A 1 94 ? -12.010 -2.790 6.765 1.00 86.12 94 VAL A CA 1
ATOM 765 C C . VAL A 1 94 ? -11.527 -4.218 7.038 1.00 86.12 94 VAL A C 1
ATOM 767 O O . VAL A 1 94 ? -10.625 -4.706 6.356 1.00 86.12 94 VAL A O 1
ATOM 770 N N . TYR A 1 95 ? -12.181 -4.928 7.964 1.00 82.94 95 TYR A N 1
ATOM 771 C CA . TYR A 1 95 ? -11.874 -6.327 8.241 1.00 82.94 95 TYR A CA 1
ATOM 772 C C . TYR A 1 95 ? -12.100 -7.244 7.046 1.00 82.94 95 TYR A C 1
ATOM 774 O O . TYR A 1 95 ? -11.235 -8.049 6.710 1.00 82.94 95 TYR A O 1
ATOM 782 N N . GLN A 1 96 ? -13.220 -7.104 6.351 1.00 82.19 96 GLN A N 1
ATOM 783 C CA . GLN A 1 96 ? -13.501 -7.911 5.170 1.00 82.19 96 GLN A CA 1
ATOM 784 C C . GLN A 1 96 ? -12.499 -7.656 4.042 1.00 82.19 96 GLN A C 1
ATOM 786 O O . GLN A 1 96 ? -12.023 -8.613 3.428 1.00 82.19 96 GLN A O 1
ATOM 791 N N . ARG A 1 97 ? -12.159 -6.384 3.797 1.00 80.56 97 ARG A N 1
ATOM 792 C CA . ARG A 1 97 ? -11.262 -5.958 2.713 1.00 80.56 97 ARG A CA 1
ATOM 793 C C . ARG A 1 97 ? -9.831 -6.444 2.916 1.00 80.56 97 ARG A C 1
ATOM 795 O O . ARG A 1 97 ? -9.275 -7.047 2.006 1.00 80.56 97 ARG A O 1
ATOM 802 N N . TYR A 1 98 ? -9.266 -6.194 4.093 1.00 79.38 98 TYR A N 1
ATOM 803 C CA . TYR A 1 98 ? -7.835 -6.385 4.338 1.00 79.38 98 TYR A CA 1
ATOM 804 C C . TYR A 1 98 ? -7.509 -7.644 5.141 1.00 79.38 98 TYR A C 1
ATOM 806 O O . TYR A 1 98 ? -6.360 -8.063 5.159 1.00 79.38 98 TYR A O 1
ATOM 814 N N . PHE A 1 99 ? -8.476 -8.231 5.859 1.00 73.88 99 PHE A N 1
ATOM 815 C CA . PHE A 1 99 ? -8.177 -9.241 6.888 1.00 73.88 99 PHE A CA 1
ATOM 816 C C . PHE A 1 99 ? -8.889 -10.578 6.647 1.00 73.88 99 PHE A C 1
ATOM 818 O O . PHE A 1 99 ? -8.343 -11.635 6.958 1.00 73.88 99 PHE A O 1
ATOM 825 N N . GLN A 1 100 ? -10.097 -10.567 6.077 1.00 69.56 100 GLN A N 1
ATOM 826 C CA . GLN A 1 100 ? -10.841 -11.792 5.775 1.00 69.56 100 GLN A CA 1
ATOM 827 C C . GLN A 1 100 ? -10.553 -12.323 4.369 1.00 69.56 100 GLN A C 1
ATOM 829 O O . GLN A 1 100 ? -10.374 -13.530 4.210 1.00 69.56 100 GLN A O 1
ATOM 834 N N . ARG A 1 101 ? -10.519 -11.443 3.355 1.00 55.62 101 ARG A N 1
ATOM 835 C CA . ARG A 1 101 ? -10.418 -11.835 1.936 1.00 55.62 101 ARG A CA 1
ATOM 836 C C . ARG A 1 101 ? -9.166 -12.658 1.608 1.00 55.62 101 ARG A C 1
ATOM 838 O O . ARG A 1 101 ? -9.246 -13.516 0.736 1.00 55.62 101 ARG A O 1
ATOM 845 N N . PHE A 1 102 ? -8.067 -12.458 2.338 1.00 56.41 102 PHE A N 1
ATOM 846 C CA . PHE A 1 102 ? -6.755 -13.051 2.036 1.00 56.41 102 PHE A CA 1
ATOM 847 C C . PHE A 1 102 ? -6.256 -14.075 3.065 1.00 56.41 102 PHE A C 1
ATOM 849 O O . PHE A 1 102 ? -5.133 -14.556 2.970 1.00 56.41 102 PHE A O 1
ATOM 856 N N . ASN A 1 103 ? -7.116 -14.517 3.991 1.00 46.16 103 ASN A N 1
ATOM 857 C CA . ASN A 1 103 ? -6.843 -15.734 4.775 1.00 46.16 103 ASN A CA 1
ATOM 858 C C . ASN A 1 103 ? -6.873 -17.015 3.913 1.00 46.16 103 ASN A C 1
ATOM 860 O O . ASN A 1 103 ? -6.495 -18.088 4.382 1.00 46.16 103 ASN A O 1
ATOM 864 N N . GLY A 1 104 ? -7.334 -16.919 2.662 1.00 40.66 104 GLY A N 1
ATOM 865 C CA . GLY A 1 104 ? -7.097 -17.933 1.645 1.00 40.66 104 GLY A CA 1
ATOM 866 C C . GLY A 1 104 ? -5.760 -17.655 0.976 1.00 40.66 104 GLY A C 1
ATOM 867 O O . GLY A 1 104 ? -5.656 -16.699 0.212 1.00 40.66 104 GLY A O 1
ATOM 868 N N . GLN A 1 105 ? -4.752 -18.485 1.250 1.00 42.03 105 GLN A N 1
ATOM 869 C CA . GLN A 1 105 ? -3.549 -18.507 0.420 1.00 42.03 105 GLN A CA 1
ATOM 870 C C . GLN A 1 105 ? -3.972 -18.609 -1.053 1.00 42.03 105 GLN A C 1
ATOM 872 O O . GLN A 1 105 ? -4.895 -19.380 -1.351 1.00 42.03 105 GLN A O 1
ATOM 877 N N . PRO A 1 106 ? -3.345 -17.868 -1.983 1.00 43.06 106 PRO A N 1
ATOM 878 C CA . PRO A 1 106 ? -3.570 -18.122 -3.396 1.00 43.06 106 PRO A CA 1
ATOM 879 C C . PRO A 1 106 ? -3.300 -19.610 -3.646 1.00 43.06 106 PRO A C 1
ATOM 881 O O . PRO A 1 106 ? -2.261 -20.132 -3.239 1.00 43.06 106 PRO A O 1
ATOM 884 N N . ASN A 1 107 ? -4.264 -20.316 -4.251 1.00 42.88 107 ASN A N 1
ATOM 885 C CA . ASN A 1 107 ? -4.097 -21.729 -4.587 1.00 42.88 107 ASN A CA 1
ATOM 886 C C . ASN A 1 107 ? -2.744 -21.902 -5.292 1.00 42.88 107 ASN A C 1
ATOM 888 O O . ASN A 1 107 ? -2.440 -21.157 -6.225 1.00 42.88 107 ASN A O 1
ATOM 892 N N . SER A 1 108 ? -1.954 -22.891 -4.872 1.00 45.31 108 SER A N 1
ATOM 893 C CA . SER A 1 108 ? -0.586 -23.161 -5.351 1.00 45.31 108 SER A CA 1
ATOM 894 C C . SER A 1 108 ? -0.436 -23.178 -6.881 1.00 45.31 108 SER A C 1
ATOM 896 O O . SER A 1 108 ? 0.639 -22.895 -7.403 1.00 45.31 108 SER A O 1
ATOM 898 N N . ASN A 1 109 ? -1.522 -23.454 -7.608 1.00 42.06 109 ASN A N 1
ATOM 899 C CA . ASN A 1 109 ? -1.570 -23.430 -9.069 1.00 42.06 109 ASN A CA 1
ATOM 900 C C . ASN A 1 109 ? -1.520 -22.008 -9.669 1.00 42.06 109 ASN A C 1
ATOM 902 O O . ASN A 1 109 ? -0.908 -21.822 -10.715 1.00 42.06 109 ASN A O 1
ATOM 906 N N . GLY A 1 110 ? -2.110 -20.996 -9.019 1.00 48.06 110 GLY A N 1
ATOM 907 C CA . GLY A 1 110 ? -2.052 -19.597 -9.480 1.00 48.06 110 GLY A CA 1
ATOM 908 C C . GLY A 1 110 ? -0.656 -18.987 -9.325 1.00 48.06 110 GLY A C 1
ATOM 909 O O . GLY A 1 110 ? -0.200 -18.231 -10.178 1.00 48.06 110 GLY A O 1
ATOM 910 N N . MET A 1 111 ? 0.057 -19.408 -8.281 1.00 51.94 111 MET A N 1
ATOM 911 C CA . MET A 1 111 ? 1.443 -19.026 -7.998 1.00 51.94 111 MET A CA 1
ATOM 912 C C . MET A 1 111 ? 2.438 -19.575 -9.029 1.00 51.94 111 MET A C 1
ATOM 914 O O . MET A 1 111 ? 3.316 -18.852 -9.491 1.00 51.94 111 MET A O 1
ATOM 918 N N . GLN A 1 112 ? 2.271 -20.835 -9.445 1.00 48.97 112 GLN A N 1
ATOM 919 C CA . GLN A 1 112 ? 3.078 -21.425 -10.519 1.00 48.97 112 GLN A CA 1
ATOM 920 C C . GLN A 1 112 ? 2.782 -20.793 -11.890 1.00 48.97 112 GLN A C 1
ATOM 922 O O . GLN A 1 112 ? 3.699 -20.633 -12.692 1.00 48.97 112 GLN A O 1
ATOM 927 N N . MET A 1 113 ? 1.534 -20.378 -12.146 1.00 51.91 113 MET A N 1
ATOM 928 C CA . MET A 1 113 ? 1.174 -19.623 -13.355 1.00 51.91 113 MET A CA 1
ATOM 929 C C . MET A 1 113 ? 1.804 -18.225 -13.387 1.00 51.91 113 MET A C 1
ATOM 931 O O . MET A 1 113 ? 2.265 -17.807 -14.442 1.00 51.91 113 MET A O 1
ATOM 935 N N . LEU A 1 114 ? 1.875 -17.510 -12.261 1.00 56.00 114 LEU A N 1
ATOM 936 C CA . LEU A 1 114 ? 2.474 -16.168 -12.186 1.00 56.00 114 LEU A CA 1
ATOM 937 C C . LEU A 1 114 ? 3.958 -16.155 -12.580 1.00 56.00 114 LEU A C 1
ATOM 939 O O . LEU A 1 114 ? 4.351 -15.346 -13.417 1.00 56.00 114 LEU A O 1
ATOM 943 N N . ALA A 1 115 ? 4.752 -17.097 -12.064 1.00 55.56 115 ALA A N 1
ATOM 944 C CA . ALA A 1 115 ? 6.163 -17.237 -12.436 1.00 55.56 115 ALA A CA 1
ATOM 945 C C . ALA A 1 115 ? 6.343 -17.592 -13.928 1.00 55.56 115 ALA A C 1
ATOM 947 O O . ALA A 1 115 ? 7.207 -17.038 -14.608 1.00 55.56 115 ALA A O 1
ATOM 948 N N . GLN A 1 116 ? 5.481 -18.465 -14.467 1.00 54.50 116 GLN A N 1
ATOM 949 C CA . GLN A 1 116 ? 5.476 -18.806 -15.896 1.00 54.50 116 GLN A CA 1
ATOM 950 C C . GLN A 1 116 ? 5.101 -17.609 -16.778 1.00 54.50 116 GLN A C 1
ATOM 952 O O . GLN A 1 116 ? 5.633 -17.462 -17.872 1.00 54.50 116 GLN A O 1
ATOM 957 N N . VAL A 1 117 ? 4.217 -16.728 -16.312 1.00 54.75 117 VAL A N 1
ATOM 958 C CA . VAL A 1 117 ? 3.786 -15.537 -17.056 1.00 54.75 117 VAL A CA 1
ATOM 959 C C . VAL A 1 117 ? 4.892 -14.505 -17.161 1.00 54.75 117 VAL A C 1
ATOM 961 O O . VAL A 1 117 ? 5.035 -13.908 -18.224 1.00 54.75 117 VAL A O 1
ATOM 964 N N . VAL A 1 118 ? 5.694 -14.302 -16.115 1.00 56.84 118 VAL A N 1
ATOM 965 C CA . VAL A 1 118 ? 6.833 -13.381 -16.228 1.00 56.84 118 VAL A CA 1
ATOM 966 C C . VAL A 1 118 ? 7.874 -13.923 -17.205 1.00 56.84 118 VAL A C 1
ATOM 968 O O . VAL A 1 118 ? 8.323 -13.190 -18.083 1.00 56.84 118 VAL A O 1
ATOM 971 N N . GLN A 1 119 ? 8.157 -15.229 -17.157 1.00 55.28 119 GLN A N 1
ATOM 972 C CA . GLN A 1 119 ? 9.025 -15.884 -18.143 1.00 55.28 119 GLN A CA 1
ATOM 973 C C . GLN A 1 119 ? 8.472 -15.804 -19.578 1.00 55.28 119 GLN A C 1
ATOM 975 O O . GLN A 1 119 ? 9.238 -15.624 -20.521 1.00 55.28 119 GLN A O 1
ATOM 980 N N . LEU A 1 120 ? 7.151 -15.900 -19.764 1.00 51.41 120 LEU A N 1
ATOM 981 C CA . LEU A 1 120 ? 6.499 -15.739 -21.070 1.00 51.41 120 LEU A CA 1
ATOM 982 C C . LEU A 1 120 ? 6.488 -14.275 -21.548 1.00 51.41 120 LEU A C 1
ATOM 984 O O . LEU A 1 120 ? 6.576 -14.023 -22.748 1.00 51.41 120 LEU A O 1
ATOM 988 N N . ARG A 1 121 ? 6.416 -13.301 -20.635 1.00 55.00 121 ARG A N 1
ATOM 989 C CA . ARG A 1 121 ? 6.451 -11.861 -20.950 1.00 55.00 121 ARG A CA 1
ATOM 990 C C . ARG A 1 121 ? 7.833 -11.360 -21.328 1.00 55.00 121 ARG A C 1
ATOM 992 O O . ARG A 1 121 ? 7.926 -10.515 -22.209 1.00 55.00 121 ARG A O 1
ATOM 999 N N . ALA A 1 122 ? 8.884 -11.939 -20.749 1.00 51.12 122 ALA A N 1
ATOM 1000 C CA . ALA A 1 122 ? 10.253 -11.737 -21.218 1.00 51.12 122 ALA A CA 1
ATOM 1001 C C . ALA A 1 122 ? 10.424 -12.107 -22.708 1.00 51.12 122 ALA A C 1
ATOM 1003 O O . ALA A 1 122 ? 11.384 -11.685 -23.339 1.00 51.12 122 ALA A O 1
ATOM 1004 N N . GLN A 1 123 ? 9.498 -12.888 -23.280 1.00 45.69 123 GLN A N 1
ATOM 1005 C CA . GLN A 1 123 ? 9.531 -13.311 -24.681 1.00 45.69 123 GLN A CA 1
ATOM 1006 C C . GLN A 1 123 ? 8.562 -12.527 -25.576 1.00 45.69 123 GLN A C 1
ATOM 1008 O O . GLN A 1 123 ? 8.852 -12.329 -26.755 1.00 45.69 123 GLN A O 1
ATOM 1013 N N . LEU A 1 124 ? 7.411 -12.091 -25.055 1.00 40.16 124 LEU A N 1
ATOM 1014 C CA . LEU A 1 124 ? 6.372 -11.390 -25.811 1.00 40.16 124 LEU A CA 1
ATOM 1015 C C . LEU A 1 124 ? 5.626 -10.415 -24.882 1.00 40.16 124 LEU A C 1
ATOM 1017 O O . LEU A 1 124 ? 4.898 -10.851 -23.989 1.00 40.16 124 LEU A O 1
ATOM 1021 N N . ASN A 1 125 ? 5.741 -9.106 -25.140 1.00 49.50 125 ASN A N 1
ATOM 1022 C CA . ASN A 1 125 ? 5.098 -7.980 -24.428 1.00 49.50 125 ASN A CA 1
ATOM 102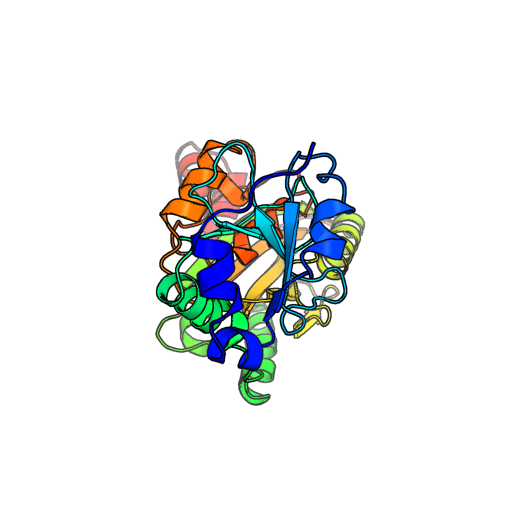3 C C . ASN A 1 125 ? 3.543 -8.018 -24.357 1.00 49.50 125 ASN A C 1
ATOM 1025 O O . ASN A 1 125 ? 2.906 -7.001 -24.111 1.00 49.50 125 ASN A O 1
ATOM 1029 N N . THR A 1 126 ? 2.876 -9.149 -24.602 1.00 48.19 126 THR A N 1
ATOM 1030 C CA . THR A 1 126 ? 1.445 -9.199 -24.956 1.00 48.19 126 THR A CA 1
ATOM 1031 C C . THR A 1 126 ? 0.537 -9.934 -23.971 1.00 48.19 126 THR A C 1
ATOM 1033 O O . THR A 1 126 ? -0.670 -9.982 -24.192 1.00 48.19 126 THR A O 1
ATOM 1036 N N . VAL A 1 127 ? 1.056 -10.538 -22.899 1.00 52.41 127 VAL A N 1
ATOM 1037 C CA . VAL A 1 127 ? 0.205 -11.304 -21.968 1.00 52.41 127 VAL A CA 1
ATOM 1038 C C . VAL A 1 127 ? -0.203 -10.424 -20.793 1.00 52.41 127 VAL A C 1
ATOM 1040 O O . VAL A 1 127 ? 0.575 -10.268 -19.866 1.00 52.41 127 VAL A O 1
ATOM 1043 N N . GLY A 1 128 ? -1.401 -9.842 -20.783 1.00 54.72 128 GLY A N 1
ATOM 1044 C CA . GLY A 1 128 ? -1.922 -9.091 -19.630 1.00 54.72 128 GLY A CA 1
ATOM 1045 C C . GLY A 1 128 ? -2.157 -9.987 -18.398 1.00 54.72 128 GLY A C 1
ATOM 1046 O O . GLY A 1 128 ? -2.647 -11.107 -18.532 1.00 54.72 128 GLY A O 1
ATOM 1047 N N . LEU A 1 129 ? -1.780 -9.528 -17.193 1.00 52.69 129 LEU A N 1
ATOM 1048 C CA . LEU A 1 129 ? -1.947 -10.280 -15.932 1.00 52.69 129 LEU A CA 1
ATOM 1049 C C . LEU A 1 129 ? -3.430 -10.501 -15.600 1.00 52.69 129 LEU A C 1
ATOM 1051 O O . LEU A 1 129 ? -3.772 -11.462 -14.920 1.00 52.69 129 LEU A O 1
ATOM 1055 N N . ASP A 1 130 ? -4.309 -9.649 -16.119 1.00 52.47 130 ASP A N 1
ATOM 1056 C CA . ASP A 1 130 ? -5.767 -9.763 -16.065 1.00 52.47 130 ASP A CA 1
ATOM 1057 C C . ASP A 1 130 ? -6.281 -11.084 -16.661 1.00 52.47 130 ASP A C 1
ATOM 1059 O O . ASP A 1 130 ? -7.189 -11.704 -16.105 1.00 52.47 130 ASP A O 1
ATOM 1063 N N . SER A 1 131 ? -5.646 -11.581 -17.729 1.00 54.91 131 SER A N 1
ATOM 1064 C CA . SER A 1 131 ? -5.993 -12.876 -18.333 1.00 54.91 131 SER A CA 1
ATOM 1065 C C . SER A 1 131 ? -5.657 -14.088 -17.446 1.00 54.91 131 SER A C 1
ATOM 1067 O O . SER A 1 131 ? -6.189 -15.176 -17.664 1.00 54.91 131 SER A O 1
ATOM 1069 N N . ILE A 1 132 ? -4.815 -13.902 -16.421 1.00 58.38 132 ILE A N 1
ATOM 1070 C CA . ILE A 1 132 ? -4.292 -14.960 -15.539 1.00 58.38 132 ILE A CA 1
ATOM 1071 C C . ILE A 1 132 ? -4.853 -14.868 -14.123 1.00 58.38 132 ILE A C 1
ATOM 1073 O O . ILE A 1 132 ? -5.202 -15.886 -13.529 1.00 58.38 132 ILE A O 1
ATOM 1077 N N . LEU A 1 133 ? -4.947 -13.655 -13.580 1.00 61.88 133 LEU A N 1
ATOM 1078 C CA . LEU A 1 133 ? -5.454 -13.395 -12.232 1.00 61.88 133 LEU A CA 1
ATOM 1079 C C . LEU A 1 133 ? -6.986 -13.489 -12.158 1.00 61.88 133 LEU A C 1
ATOM 1081 O O . LEU A 1 133 ? -7.552 -13.586 -11.069 1.00 61.88 133 LEU A O 1
ATOM 1085 N N . GLY A 1 134 ? -7.649 -13.524 -13.317 1.00 58.22 134 GLY A N 1
ATOM 1086 C CA . GLY A 1 134 ? -9.093 -13.640 -13.445 1.00 58.22 134 GLY A CA 1
ATOM 1087 C C . GLY A 1 134 ? -9.801 -12.286 -13.468 1.00 58.22 134 GLY A C 1
ATOM 1088 O O . GLY A 1 134 ? -9.214 -11.224 -13.259 1.00 58.22 134 GLY A O 1
ATOM 1089 N N . ALA A 1 135 ? -11.107 -12.328 -13.737 1.00 61.62 135 ALA A N 1
ATOM 1090 C CA . ALA A 1 135 ? -11.933 -11.130 -13.834 1.00 61.62 135 ALA A CA 1
ATOM 1091 C C . ALA A 1 135 ? -11.953 -10.338 -12.511 1.00 61.62 135 ALA A C 1
ATOM 1093 O O . ALA A 1 135 ? -12.156 -10.909 -11.440 1.00 61.62 135 ALA A O 1
ATOM 1094 N N . GLY A 1 136 ? -11.800 -9.012 -12.601 1.00 71.06 136 GLY A N 1
ATOM 1095 C CA . GLY A 1 136 ? -11.909 -8.087 -11.465 1.00 71.06 136 GLY A CA 1
ATOM 1096 C C . GLY A 1 136 ? -10.584 -7.547 -10.919 1.00 71.06 136 GLY A C 1
ATOM 1097 O O . GLY A 1 136 ? -10.619 -6.675 -10.053 1.00 71.06 136 GLY A O 1
ATOM 1098 N N . TYR A 1 137 ? -9.440 -8.011 -11.429 1.00 76.38 137 TYR A N 1
ATOM 1099 C CA . TYR A 1 137 ? -8.149 -7.371 -11.175 1.00 76.38 137 TYR A CA 1
ATOM 1100 C C . TYR A 1 137 ? -7.927 -6.193 -12.128 1.00 76.38 137 TYR A C 1
ATOM 1102 O O . TYR A 1 137 ? -8.171 -6.297 -13.329 1.00 76.38 137 TYR A O 1
ATOM 1110 N N . GLN A 1 138 ? -7.444 -5.081 -11.582 1.00 84.06 138 GLN A N 1
ATOM 1111 C CA . GLN A 1 138 ? -6.880 -3.970 -12.338 1.00 84.06 138 GLN A CA 1
ATOM 1112 C C . GLN A 1 138 ? -5.352 -4.017 -12.270 1.00 84.06 138 GLN A C 1
ATOM 1114 O O . GLN A 1 138 ? -4.776 -4.652 -11.381 1.00 84.06 138 GLN A O 1
ATOM 1119 N N . GLN A 1 139 ? -4.695 -3.335 -13.207 1.00 83.00 139 GLN A N 1
ATOM 1120 C CA . GLN A 1 139 ? -3.249 -3.155 -13.197 1.00 83.00 139 GLN A CA 1
ATOM 1121 C C . GLN A 1 139 ? -2.879 -1.701 -13.473 1.00 83.00 139 GLN A C 1
ATOM 1123 O O . GLN A 1 139 ? -3.531 -1.034 -14.273 1.00 83.00 139 GLN A O 1
ATOM 1128 N N . PHE A 1 140 ? -1.801 -1.241 -12.851 1.00 83.94 140 PHE A N 1
ATOM 1129 C CA . PHE A 1 140 ? -1.068 -0.061 -13.299 1.00 83.94 140 PHE A CA 1
ATOM 1130 C C . PHE A 1 140 ? 0.427 -0.370 -13.294 1.00 83.94 140 PHE A C 1
ATOM 1132 O O . PHE A 1 140 ? 0.881 -1.342 -12.679 1.00 83.94 140 PHE A O 1
ATOM 1139 N N . GLN A 1 141 ? 1.186 0.450 -14.010 1.00 83.75 141 GLN A N 1
ATOM 1140 C CA . GLN A 1 141 ? 2.625 0.296 -14.150 1.00 83.75 141 GLN A CA 1
ATOM 1141 C C . GLN A 1 141 ? 3.330 1.641 -14.048 1.00 83.75 141 GLN A C 1
ATOM 1143 O O . GLN A 1 141 ? 2.822 2.665 -14.504 1.00 83.75 141 GLN A O 1
ATOM 1148 N N . LEU A 1 142 ? 4.501 1.609 -13.425 1.00 84.25 142 LEU A N 1
ATOM 1149 C CA . LEU A 1 142 ? 5.377 2.741 -13.192 1.00 84.25 142 LEU A CA 1
ATOM 1150 C C . LEU A 1 142 ? 6.756 2.394 -13.740 1.00 84.25 142 LEU A C 1
ATOM 1152 O O . LEU A 1 142 ? 7.289 1.324 -13.453 1.00 84.25 142 LEU A O 1
ATOM 1156 N N . PHE A 1 143 ? 7.348 3.310 -14.493 1.00 83.88 143 PHE A N 1
ATOM 1157 C CA . PHE A 1 143 ? 8.773 3.260 -14.776 1.00 83.88 143 PHE A CA 1
ATOM 1158 C C . PHE A 1 143 ? 9.523 3.882 -13.600 1.00 83.88 143 PHE A C 1
ATOM 1160 O O . PHE A 1 143 ? 9.146 4.958 -13.147 1.00 83.88 143 PHE A O 1
ATOM 1167 N N . LEU A 1 144 ? 10.547 3.196 -13.092 1.00 81.75 144 LEU A N 1
ATOM 1168 C CA . LEU A 1 144 ? 11.288 3.569 -11.880 1.00 81.75 144 LEU A CA 1
ATOM 1169 C C . LEU A 1 144 ? 12.741 3.975 -12.154 1.00 81.75 144 LEU A C 1
ATOM 1171 O O . LEU A 1 144 ? 13.520 4.184 -11.226 1.00 81.75 144 LEU A O 1
ATOM 1175 N N . GLY A 1 145 ? 13.109 4.090 -13.428 1.00 81.00 145 GLY A N 1
ATOM 1176 C CA . GLY A 1 145 ? 14.435 4.514 -13.848 1.00 81.00 145 GLY A CA 1
ATOM 1177 C C . GLY A 1 145 ? 15.318 3.381 -14.361 1.00 81.00 145 GLY A C 1
ATOM 1178 O O . GLY A 1 145 ? 14.934 2.213 -14.449 1.00 81.00 145 GLY A O 1
ATOM 1179 N N . LEU A 1 146 ? 16.522 3.781 -14.748 1.00 82.38 146 LEU A N 1
ATOM 1180 C CA . LEU A 1 146 ? 17.598 2.893 -15.156 1.00 82.38 146 LEU A CA 1
ATOM 1181 C C . LEU A 1 146 ? 18.439 2.570 -13.918 1.00 82.38 146 LEU A C 1
ATOM 1183 O O . LEU A 1 146 ? 18.888 3.494 -13.238 1.00 82.38 146 LEU A O 1
ATOM 1187 N N . ILE A 1 147 ? 18.622 1.289 -13.616 1.00 82.38 147 ILE A N 1
ATOM 1188 C CA . ILE A 1 147 ? 19.317 0.820 -12.414 1.00 82.38 147 ILE A CA 1
ATOM 1189 C C . ILE A 1 147 ? 20.433 -0.148 -12.789 1.00 82.38 147 ILE A C 1
ATOM 1191 O O . ILE A 1 147 ? 20.261 -0.978 -13.674 1.00 82.38 147 ILE A O 1
ATOM 1195 N N . ASP A 1 148 ? 21.579 -0.030 -12.136 1.00 86.00 148 ASP A N 1
ATOM 1196 C CA . ASP A 1 148 ? 22.669 -0.997 -12.253 1.00 86.00 148 ASP A CA 1
ATOM 1197 C C . ASP A 1 148 ? 22.423 -2.222 -11.352 1.00 86.00 148 ASP A C 1
ATOM 1199 O O . ASP A 1 148 ? 21.424 -2.300 -10.631 1.00 86.00 148 ASP A O 1
ATOM 1203 N N . GLU A 1 149 ? 23.327 -3.202 -11.396 1.00 84.19 149 GLU A N 1
ATOM 1204 C CA . GLU A 1 149 ? 23.236 -4.420 -10.573 1.00 84.19 149 GLU A CA 1
ATOM 1205 C C . GLU A 1 149 ? 23.188 -4.116 -9.064 1.00 84.19 149 GLU A C 1
ATOM 1207 O O . GLU A 1 149 ? 22.394 -4.713 -8.333 1.00 84.19 149 GLU A O 1
ATOM 1212 N N . ASP A 1 150 ? 23.975 -3.145 -8.589 1.00 85.19 150 ASP A N 1
ATOM 1213 C CA . ASP A 1 150 ? 23.941 -2.711 -7.187 1.00 85.19 150 ASP A CA 1
ATOM 1214 C C . ASP A 1 150 ? 22.581 -2.085 -6.831 1.00 85.19 150 ASP A C 1
ATOM 1216 O O . ASP A 1 150 ? 22.041 -2.325 -5.746 1.00 85.19 150 ASP A O 1
ATOM 1220 N N . GLY A 1 151 ? 21.987 -1.329 -7.757 1.00 84.19 151 GLY A N 1
ATOM 1221 C CA . GLY A 1 151 ? 20.638 -0.787 -7.660 1.00 84.19 151 GLY A CA 1
ATOM 1222 C C . GLY A 1 151 ? 19.560 -1.870 -7.604 1.00 84.19 151 GLY A C 1
ATOM 1223 O O . GLY A 1 151 ? 18.650 -1.766 -6.780 1.00 84.19 151 GLY A O 1
ATOM 1224 N N . ILE A 1 152 ? 19.679 -2.935 -8.406 1.00 84.12 152 ILE A N 1
ATOM 1225 C CA . ILE A 1 152 ? 18.780 -4.103 -8.356 1.00 84.12 152 ILE A CA 1
ATOM 1226 C C . ILE A 1 152 ? 18.854 -4.755 -6.973 1.00 84.12 152 ILE A C 1
ATOM 1228 O O . ILE A 1 152 ? 17.826 -4.921 -6.313 1.00 84.12 152 ILE A O 1
ATOM 1232 N N . VAL A 1 153 ? 20.062 -5.053 -6.485 1.00 83.56 153 VAL A N 1
ATOM 1233 C CA . VAL A 1 153 ? 20.270 -5.667 -5.163 1.00 83.56 153 VAL A CA 1
ATOM 1234 C C . VAL A 1 153 ? 19.749 -4.763 -4.043 1.00 83.56 153 VAL A C 1
ATOM 1236 O O . VAL A 1 153 ? 19.096 -5.230 -3.105 1.00 83.56 153 VAL A O 1
ATOM 1239 N N . GLY A 1 154 ? 20.018 -3.459 -4.118 1.00 84.75 154 GLY A N 1
ATOM 1240 C CA . GLY A 1 154 ? 19.512 -2.475 -3.163 1.00 84.75 154 GLY A CA 1
ATOM 1241 C C . GLY A 1 154 ? 17.985 -2.441 -3.130 1.00 84.75 154 GLY A C 1
ATOM 1242 O O . GLY A 1 154 ? 17.382 -2.422 -2.051 1.00 84.75 154 GLY A O 1
ATOM 1243 N N . LEU A 1 155 ? 17.355 -2.509 -4.301 1.00 83.88 155 LEU A N 1
ATOM 1244 C CA . LEU A 1 155 ? 15.910 -2.502 -4.432 1.00 83.88 155 LEU A CA 1
ATOM 1245 C C . LEU A 1 155 ? 15.274 -3.788 -3.897 1.00 83.88 155 LEU A C 1
ATOM 1247 O O . LEU A 1 155 ? 14.351 -3.706 -3.088 1.00 83.88 155 LEU A O 1
ATOM 1251 N N . GLU A 1 156 ? 15.786 -4.961 -4.268 1.00 83.00 156 GLU A N 1
ATOM 1252 C CA . GLU A 1 156 ? 15.304 -6.251 -3.758 1.00 83.00 156 GLU A CA 1
ATOM 1253 C C . GLU A 1 156 ? 15.425 -6.334 -2.231 1.00 83.00 156 GLU A C 1
ATOM 1255 O O . GLU A 1 156 ? 14.478 -6.734 -1.549 1.00 83.00 156 GLU A O 1
ATOM 1260 N N . ASN A 1 157 ? 16.542 -5.858 -1.669 1.00 81.88 157 ASN A N 1
ATOM 1261 C CA . ASN A 1 157 ? 16.699 -5.739 -0.221 1.00 81.88 157 ASN A CA 1
ATOM 1262 C C . ASN A 1 157 ? 15.645 -4.802 0.385 1.00 81.88 157 ASN A C 1
ATOM 1264 O O . ASN A 1 157 ? 15.037 -5.138 1.402 1.00 81.88 157 ASN A O 1
ATOM 1268 N N . SER A 1 158 ? 15.383 -3.651 -0.241 1.00 83.56 158 SER A N 1
ATOM 1269 C CA . SER A 1 158 ? 14.364 -2.713 0.245 1.00 83.56 158 SER A CA 1
ATOM 1270 C C . SER A 1 158 ? 12.957 -3.325 0.253 1.00 83.56 158 SER A C 1
ATOM 1272 O O . SER A 1 158 ? 12.187 -3.045 1.171 1.00 83.56 158 SER A O 1
ATOM 1274 N N . MET A 1 159 ? 12.643 -4.203 -0.708 1.00 83.75 159 MET A N 1
ATOM 1275 C CA . MET A 1 159 ? 11.369 -4.926 -0.769 1.00 83.75 159 MET A CA 1
ATOM 1276 C C . MET A 1 159 ? 11.261 -5.973 0.342 1.00 83.75 159 MET A C 1
ATOM 1278 O O . MET A 1 159 ? 10.234 -6.043 1.011 1.00 83.75 159 MET A O 1
ATOM 1282 N N . VAL A 1 160 ? 12.333 -6.727 0.614 1.00 78.94 160 VAL A N 1
ATOM 1283 C CA . VAL A 1 160 ? 12.376 -7.714 1.714 1.00 78.94 160 VAL A CA 1
ATOM 1284 C C . VAL A 1 160 ? 12.147 -7.069 3.086 1.00 78.94 160 VAL A C 1
ATOM 1286 O O . VAL A 1 160 ? 11.587 -7.702 3.982 1.00 78.94 160 VAL A O 1
ATOM 1289 N N . PHE A 1 161 ? 12.573 -5.817 3.269 1.00 80.44 161 PHE A N 1
ATOM 1290 C CA . PHE A 1 161 ? 12.370 -5.067 4.512 1.00 80.44 161 PHE A CA 1
ATOM 1291 C C . PHE A 1 161 ? 11.153 -4.136 4.482 1.00 80.44 161 PHE A C 1
ATOM 1293 O O . PHE A 1 161 ? 10.928 -3.415 5.456 1.00 80.44 161 PHE A O 1
ATOM 1300 N N . ASN A 1 162 ? 10.362 -4.147 3.407 1.00 84.00 162 ASN A N 1
ATOM 1301 C CA . ASN A 1 162 ? 9.174 -3.317 3.297 1.00 84.00 162 ASN A CA 1
ATOM 1302 C C . ASN A 1 162 ? 8.054 -3.890 4.186 1.00 84.00 162 ASN A C 1
ATOM 1304 O O . ASN A 1 162 ? 7.570 -4.993 3.929 1.00 84.00 162 ASN A O 1
ATOM 1308 N N . PRO A 1 163 ? 7.584 -3.161 5.217 1.00 81.81 163 PRO A N 1
ATOM 1309 C CA . PRO A 1 163 ? 6.590 -3.674 6.157 1.00 81.81 163 PRO A CA 1
ATOM 1310 C C . PRO A 1 163 ? 5.195 -3.861 5.541 1.00 81.81 163 PRO A C 1
ATOM 1312 O O . PRO A 1 163 ? 4.314 -4.411 6.208 1.00 81.81 163 PRO A O 1
ATOM 1315 N N . TRP A 1 164 ? 4.997 -3.391 4.307 1.00 85.94 164 TRP A N 1
ATOM 1316 C CA . TRP A 1 164 ? 3.761 -3.487 3.538 1.00 85.94 164 TRP A CA 1
ATOM 1317 C C . TRP A 1 164 ? 3.745 -4.655 2.552 1.00 85.94 164 TRP A C 1
ATOM 1319 O O . TRP A 1 164 ? 2.701 -4.915 1.955 1.00 85.94 164 TRP A O 1
ATOM 1329 N N . LEU A 1 165 ? 4.862 -5.370 2.406 1.00 83.38 165 LEU A N 1
ATOM 1330 C CA . LEU A 1 165 ? 4.972 -6.569 1.583 1.00 83.38 165 LEU A CA 1
ATOM 1331 C C . LEU A 1 165 ? 5.014 -7.831 2.448 1.00 83.38 165 LEU A C 1
ATOM 1333 O O . LEU A 1 165 ? 5.414 -7.810 3.616 1.00 83.38 165 LEU A O 1
ATOM 1337 N N . ASP A 1 166 ? 4.573 -8.942 1.868 1.00 78.75 166 ASP A N 1
ATOM 1338 C CA . ASP A 1 166 ? 4.815 -10.264 2.419 1.00 78.75 166 ASP A CA 1
ATOM 1339 C C . ASP A 1 166 ? 6.315 -10.577 2.349 1.00 78.75 166 ASP A C 1
ATOM 1341 O O . ASP A 1 166 ? 7.017 -10.217 1.403 1.00 78.75 166 ASP A O 1
ATOM 1345 N N . LEU A 1 167 ? 6.804 -11.260 3.379 1.00 69.88 167 LEU A N 1
ATOM 1346 C CA . LEU A 1 167 ? 8.219 -11.560 3.564 1.00 69.88 167 LEU A CA 1
ATOM 1347 C C . LEU A 1 167 ? 8.764 -12.431 2.433 1.00 69.88 167 LEU A C 1
ATOM 1349 O O . LEU A 1 167 ? 9.935 -12.326 2.063 1.00 69.88 167 LEU A O 1
ATOM 1353 N N . HIS A 1 168 ? 7.944 -13.375 1.982 1.00 72.06 168 HIS A N 1
ATOM 1354 C CA . HIS A 1 168 ? 8.364 -14.360 1.011 1.00 72.06 168 HIS A CA 1
ATOM 1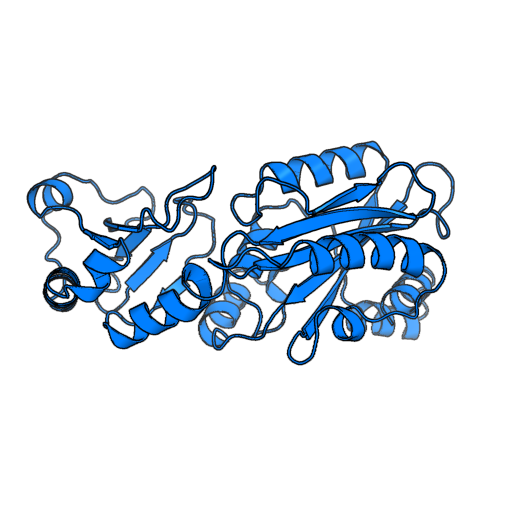355 C C . HIS A 1 168 ? 8.041 -13.847 -0.388 1.00 72.06 168 HIS A C 1
ATOM 1357 O O . HIS A 1 168 ? 6.861 -13.713 -0.720 1.00 72.06 168 HIS A O 1
ATOM 1363 N N . PRO A 1 169 ? 9.066 -13.574 -1.215 1.00 73.69 169 PRO A N 1
ATOM 1364 C CA . PRO A 1 169 ? 8.820 -13.255 -2.604 1.00 73.69 169 PRO A CA 1
ATOM 1365 C C . PRO A 1 169 ? 8.102 -14.433 -3.259 1.00 73.69 169 PRO A C 1
ATOM 1367 O O . PRO A 1 169 ? 8.379 -15.602 -2.976 1.00 73.69 169 PRO A O 1
ATOM 1370 N N . LEU A 1 170 ? 7.180 -14.109 -4.152 1.00 72.56 170 LEU A N 1
ATOM 1371 C CA . LEU A 1 170 ? 6.450 -15.081 -4.946 1.00 72.56 170 LEU A CA 1
ATOM 1372 C C . LEU A 1 170 ? 7.364 -15.770 -5.955 1.00 72.56 170 LEU A C 1
ATOM 1374 O O . LEU A 1 170 ? 7.260 -16.978 -6.159 1.00 72.56 170 LEU A O 1
ATOM 1378 N N . ALA A 1 171 ? 8.255 -14.994 -6.566 1.00 74.00 171 ALA A N 1
ATOM 1379 C CA . ALA A 1 171 ? 9.250 -15.464 -7.511 1.00 74.00 171 ALA A CA 1
ATOM 1380 C C . ALA A 1 171 ? 10.358 -14.411 -7.664 1.00 74.00 171 ALA A C 1
ATOM 1382 O O . ALA A 1 171 ? 10.083 -13.214 -7.595 1.00 74.00 171 ALA A O 1
ATOM 1383 N N . ILE A 1 172 ? 11.594 -14.8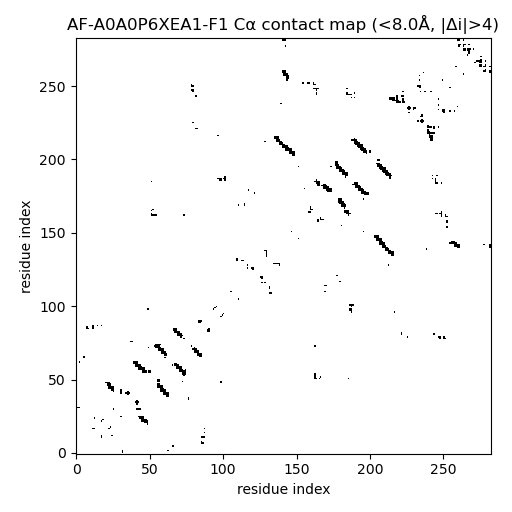71 -7.857 1.00 74.12 172 ILE A N 1
ATOM 1384 C CA . ILE A 1 172 ? 12.769 -14.038 -8.135 1.00 74.12 172 ILE A CA 1
ATOM 1385 C C . ILE A 1 172 ? 13.588 -14.740 -9.215 1.00 74.12 172 ILE A C 1
ATOM 1387 O O . ILE A 1 172 ? 13.915 -15.919 -9.076 1.00 74.12 172 ILE A O 1
ATOM 1391 N N . ASP A 1 173 ? 13.930 -14.004 -10.261 1.00 75.06 173 ASP A N 1
ATOM 1392 C CA . ASP A 1 173 ? 14.881 -14.393 -11.298 1.00 75.06 173 ASP A CA 1
ATOM 1393 C C . ASP A 1 173 ? 15.560 -13.119 -11.799 1.00 75.06 173 ASP A C 1
ATOM 1395 O O . ASP A 1 173 ? 15.161 -12.545 -12.802 1.00 75.06 173 ASP A O 1
ATOM 1399 N N . SER A 1 174 ? 16.545 -12.614 -11.060 1.00 67.38 174 SER A N 1
ATOM 1400 C CA . SER A 1 174 ? 17.243 -11.362 -11.386 1.00 67.38 174 SER A CA 1
ATOM 1401 C C . SER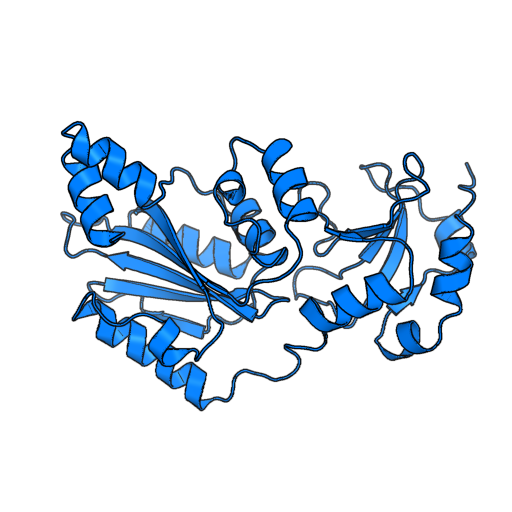 A 1 174 ? 18.452 -11.547 -12.316 1.00 67.38 174 SER A C 1
ATOM 1403 O O . SER A 1 174 ? 18.981 -10.562 -12.834 1.00 67.38 174 SER A O 1
ATOM 1405 N N . ALA A 1 175 ? 18.853 -12.797 -12.586 1.00 60.19 175 ALA A N 1
ATOM 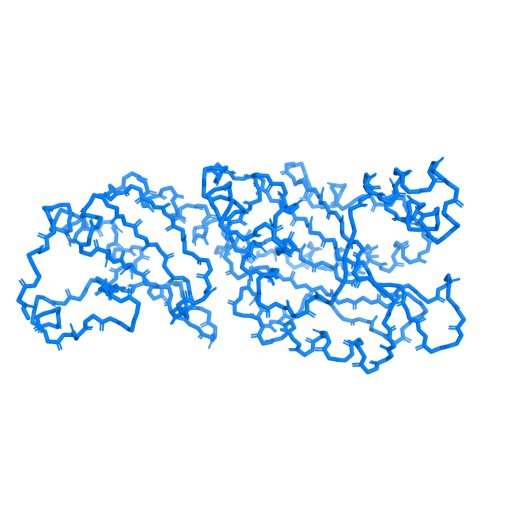1406 C CA . ALA A 1 175 ? 20.065 -13.156 -13.331 1.00 60.19 175 ALA A CA 1
ATOM 1407 C C . ALA A 1 175 ? 19.860 -13.355 -14.850 1.00 60.19 175 ALA A C 1
ATOM 1409 O O . ALA A 1 175 ? 20.830 -13.586 -15.574 1.00 60.19 175 ALA A O 1
ATOM 1410 N N . SER A 1 176 ? 18.621 -13.308 -15.347 1.00 57.19 176 SER A N 1
ATOM 1411 C CA . SER A 1 176 ? 18.290 -13.454 -16.772 1.00 57.19 176 SER A CA 1
ATOM 1412 C C . SER A 1 176 ? 18.271 -12.103 -17.517 1.00 57.19 176 SER A C 1
ATOM 1414 O O . SER A 1 176 ? 18.201 -11.042 -16.900 1.00 57.19 176 SER A O 1
ATOM 1416 N N . GLY A 1 177 ? 18.348 -12.115 -18.858 1.00 58.44 177 GLY A N 1
ATOM 1417 C CA . GLY A 1 177 ? 18.341 -10.891 -19.691 1.00 58.44 177 GLY A CA 1
ATOM 1418 C C . GLY A 1 177 ? 17.137 -9.963 -19.445 1.00 58.44 177 GLY A C 1
ATOM 1419 O O . GLY A 1 177 ? 17.266 -8.746 -19.529 1.00 58.44 177 GLY A O 1
ATOM 1420 N N . CYS A 1 178 ? 16.006 -10.520 -19.007 1.00 66.31 178 CYS A N 1
ATOM 1421 C CA . CYS A 1 178 ? 14.882 -9.774 -18.450 1.00 66.31 178 CYS A CA 1
ATOM 1422 C C . CYS A 1 178 ? 14.554 -10.353 -17.070 1.00 66.31 178 CYS A C 1
ATOM 1424 O O . CYS A 1 178 ? 13.817 -11.335 -16.954 1.00 66.31 178 CYS A O 1
ATOM 1426 N N . GLY A 1 179 ? 15.182 -9.785 -16.040 1.00 76.94 179 GLY A N 1
ATOM 1427 C CA . GLY A 1 179 ? 15.043 -10.267 -14.675 1.00 76.94 179 GLY A CA 1
ATOM 1428 C C . GLY A 1 179 ? 13.753 -9.785 -14.014 1.00 76.94 179 GLY A C 1
ATOM 1429 O O . GLY A 1 179 ? 13.133 -8.827 -14.473 1.00 76.94 179 GLY A O 1
ATOM 1430 N N . TYR A 1 180 ? 13.334 -10.416 -12.920 1.00 81.38 180 TYR A N 1
ATOM 1431 C CA . TYR A 1 180 ? 12.160 -9.976 -12.173 1.00 81.38 180 TYR A CA 1
ATOM 1432 C C . TYR A 1 180 ? 12.165 -10.384 -10.701 1.00 81.38 180 TYR A C 1
ATOM 1434 O O . TYR A 1 180 ? 12.785 -11.374 -10.315 1.00 81.38 180 TYR A O 1
ATOM 1442 N N . SER A 1 181 ? 11.384 -9.647 -9.910 1.00 83.38 181 SER A N 1
ATOM 1443 C CA . SER A 1 181 ? 11.103 -9.935 -8.502 1.00 83.38 181 SER A CA 1
ATOM 1444 C C . SER A 1 181 ? 9.632 -9.660 -8.176 1.00 83.38 181 SER A C 1
ATOM 1446 O O . SER A 1 181 ? 9.114 -8.582 -8.459 1.00 83.38 181 SER A O 1
ATOM 1448 N N . GLN A 1 182 ? 8.931 -10.640 -7.601 1.00 83.62 182 GLN A N 1
ATOM 1449 C CA . GLN A 1 182 ? 7.495 -10.571 -7.313 1.00 83.62 182 GLN A CA 1
ATOM 1450 C C . GLN A 1 182 ? 7.182 -10.709 -5.827 1.00 83.62 182 GLN A C 1
ATOM 1452 O O . GLN A 1 182 ? 7.701 -11.602 -5.163 1.00 83.62 182 GLN A O 1
ATOM 1457 N N . TYR A 1 183 ? 6.257 -9.888 -5.328 1.00 84.69 183 TYR A N 1
ATOM 1458 C CA . TYR A 1 183 ? 5.842 -9.844 -3.925 1.00 84.69 183 TYR A CA 1
ATOM 1459 C C . TYR A 1 183 ? 4.324 -9.682 -3.807 1.00 84.69 183 TYR A C 1
ATOM 1461 O O . TYR A 1 183 ? 3.692 -9.063 -4.663 1.00 84.69 183 TYR A O 1
ATOM 1469 N N . LEU A 1 184 ? 3.740 -10.202 -2.725 1.00 83.88 184 LEU A N 1
ATOM 1470 C CA . LEU A 1 184 ? 2.385 -9.830 -2.308 1.00 83.88 184 LEU A CA 1
ATOM 1471 C C . LEU A 1 184 ? 2.445 -8.633 -1.371 1.00 83.88 184 LEU A C 1
ATOM 1473 O O . LEU A 1 184 ? 3.376 -8.522 -0.579 1.00 83.88 184 LEU A O 1
ATOM 1477 N N . THR A 1 185 ? 1.427 -7.781 -1.391 1.00 85.62 185 THR A N 1
ATOM 1478 C CA . THR A 1 185 ? 1.193 -6.856 -0.286 1.00 85.62 185 THR A CA 1
ATOM 1479 C C . THR A 1 185 ? 0.641 -7.614 0.918 1.00 85.62 185 THR A C 1
ATOM 1481 O O . THR A 1 185 ? -0.122 -8.575 0.791 1.00 85.62 185 THR A O 1
ATOM 1484 N N . ALA A 1 186 ? 1.035 -7.178 2.109 1.00 80.56 186 ALA A N 1
ATOM 1485 C CA . ALA A 1 186 ? 0.824 -7.916 3.346 1.00 80.56 186 ALA A CA 1
ATOM 1486 C C . ALA A 1 186 ? -0.649 -8.017 3.784 1.00 80.56 186 ALA A C 1
ATOM 1488 O O . ALA A 1 186 ? -0.967 -8.846 4.637 1.00 80.56 186 ALA A O 1
ATOM 1489 N N . TYR A 1 187 ? -1.543 -7.177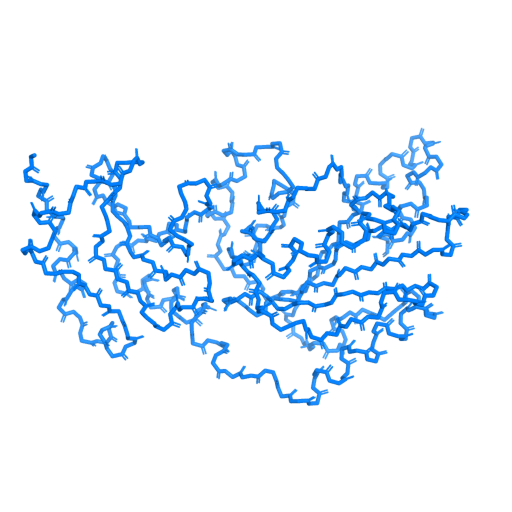 3.246 1.00 80.69 187 TYR A N 1
ATOM 1490 C CA . TYR A 1 187 ? -2.935 -7.099 3.699 1.00 80.69 187 TYR A CA 1
ATOM 1491 C C . TYR A 1 187 ? -3.940 -7.355 2.571 1.00 80.69 187 TYR A C 1
ATOM 1493 O O . TYR A 1 187 ? -4.822 -8.200 2.696 1.00 80.69 187 TYR A O 1
ATOM 1501 N N . SER A 1 188 ? -3.824 -6.640 1.455 1.00 83.12 188 SER A N 1
ATOM 1502 C CA . SER A 1 188 ? -4.747 -6.747 0.323 1.00 83.12 188 SER A CA 1
ATOM 1503 C C . SER A 1 188 ? -4.364 -7.809 -0.700 1.00 83.12 188 SER A C 1
ATOM 1505 O O . SER A 1 188 ? -5.079 -7.951 -1.688 1.00 83.12 188 SER A O 1
ATOM 1507 N N . GLY A 1 189 ? -3.241 -8.512 -0.520 1.00 79.69 189 GLY A N 1
ATOM 1508 C CA . GLY A 1 189 ? -2.779 -9.529 -1.466 1.00 79.69 189 GLY A CA 1
ATOM 1509 C C . GLY A 1 189 ? -2.598 -9.003 -2.894 1.00 79.69 189 GLY A C 1
ATOM 1510 O O . GLY A 1 189 ? -2.731 -9.769 -3.850 1.00 79.69 189 GLY A O 1
ATOM 1511 N N . SER A 1 190 ? -2.339 -7.701 -3.050 1.00 86.00 190 SER A N 1
ATOM 1512 C CA . SER A 1 190 ? -1.982 -7.112 -4.339 1.00 86.00 190 SER A CA 1
ATOM 1513 C C . SER A 1 190 ? -0.607 -7.627 -4.751 1.00 86.00 190 SER A C 1
ATOM 1515 O O . SER A 1 190 ? 0.241 -7.879 -3.901 1.00 86.00 190 SER A O 1
ATOM 1517 N N . ILE A 1 191 ? -0.372 -7.806 -6.045 1.00 85.50 191 ILE A N 1
ATOM 1518 C CA . ILE A 1 191 ? 0.875 -8.377 -6.555 1.00 85.50 191 ILE A CA 1
ATOM 1519 C C . ILE A 1 191 ? 1.735 -7.248 -7.100 1.00 85.50 191 ILE A C 1
ATOM 1521 O O . ILE A 1 191 ? 1.368 -6.624 -8.096 1.00 85.50 191 ILE A O 1
ATOM 1525 N N . LEU A 1 192 ? 2.885 -7.021 -6.471 1.00 87.81 192 LEU A N 1
ATOM 1526 C CA . LEU A 1 192 ? 3.959 -6.195 -7.005 1.00 87.81 192 LEU A CA 1
ATOM 1527 C C . LEU A 1 192 ? 4.892 -7.065 -7.840 1.00 87.81 192 LEU A C 1
ATOM 1529 O O . LEU A 1 192 ? 5.408 -8.066 -7.356 1.00 87.81 192 LEU A O 1
ATOM 1533 N N . THR A 1 193 ? 5.121 -6.667 -9.086 1.00 85.50 193 THR A N 1
ATOM 1534 C CA . THR A 1 193 ? 6.144 -7.234 -9.966 1.00 85.50 193 THR A CA 1
ATOM 1535 C C . THR A 1 193 ? 7.135 -6.142 -10.328 1.00 85.50 193 THR A C 1
ATOM 1537 O O . THR A 1 193 ? 6.761 -5.147 -10.943 1.00 85.50 193 THR A O 1
ATOM 1540 N N . MET A 1 194 ? 8.388 -6.349 -9.952 1.00 85.69 194 MET A N 1
ATOM 1541 C CA . MET A 1 194 ? 9.538 -5.604 -10.438 1.00 85.69 194 MET A CA 1
ATOM 1542 C C . MET A 1 194 ? 10.068 -6.314 -11.681 1.00 85.69 194 MET A C 1
ATOM 1544 O O . MET A 1 194 ? 10.364 -7.504 -11.605 1.00 85.69 194 MET A O 1
ATOM 1548 N N . GLU A 1 195 ? 10.169 -5.614 -12.804 1.00 84.06 195 GLU A N 1
ATOM 1549 C CA . GLU A 1 195 ? 10.725 -6.123 -14.061 1.00 84.06 195 GLU A CA 1
ATOM 1550 C C . GLU A 1 195 ? 12.026 -5.353 -14.355 1.00 84.06 195 GLU A C 1
ATOM 1552 O O . GLU A 1 195 ? 12.056 -4.123 -14.270 1.00 84.06 195 GLU A O 1
ATOM 1557 N N . PHE A 1 196 ? 13.104 -6.073 -14.668 1.00 83.00 196 PHE A N 1
ATOM 1558 C CA . PHE A 1 196 ? 14.451 -5.558 -14.920 1.00 83.00 196 PHE A CA 1
ATOM 1559 C C . PHE A 1 196 ? 14.855 -5.890 -16.354 1.00 83.00 196 PHE A C 1
ATOM 1561 O O . PHE A 1 196 ? 15.385 -6.965 -16.638 1.00 83.00 196 PHE A O 1
ATOM 1568 N N . ASN A 1 197 ? 14.578 -4.975 -17.276 1.00 78.94 197 ASN A N 1
ATOM 1569 C CA . ASN A 1 197 ? 14.765 -5.221 -18.696 1.00 78.94 197 ASN A CA 1
ATOM 1570 C C . ASN A 1 197 ? 16.139 -4.726 -19.173 1.00 78.94 197 ASN A C 1
ATOM 1572 O O . ASN A 1 197 ? 16.386 -3.519 -19.182 1.00 78.94 197 ASN A O 1
ATOM 1576 N N . ARG A 1 198 ? 17.018 -5.654 -19.576 1.00 77.75 198 ARG A N 1
ATOM 1577 C CA . ARG A 1 198 ? 18.361 -5.346 -20.098 1.00 77.75 198 ARG A CA 1
ATOM 1578 C C . ARG A 1 198 ? 18.418 -5.325 -21.633 1.00 77.75 198 ARG A C 1
ATOM 1580 O O . ARG A 1 198 ? 19.438 -4.953 -22.198 1.00 77.75 198 ARG A O 1
ATOM 1587 N N . ASP A 1 199 ? 17.331 -5.676 -22.324 1.00 73.38 199 ASP A N 1
ATOM 1588 C CA . ASP A 1 199 ? 17.302 -5.771 -23.794 1.00 73.38 199 ASP A CA 1
ATOM 1589 C C . ASP A 1 199 ? 17.346 -4.394 -24.486 1.00 73.38 199 ASP A C 1
ATOM 1591 O O . ASP A 1 199 ? 17.673 -4.294 -25.669 1.00 73.38 199 ASP A O 1
ATOM 1595 N N . TYR A 1 200 ? 17.009 -3.326 -23.756 1.00 65.81 200 TYR A N 1
ATOM 1596 C CA . TYR A 1 200 ? 16.917 -1.951 -24.271 1.00 65.81 200 TYR A CA 1
ATOM 1597 C C . TYR A 1 200 ? 18.050 -1.038 -23.785 1.00 65.81 200 TYR A C 1
ATOM 1599 O O . TYR A 1 200 ? 18.018 0.170 -24.029 1.00 65.81 200 TYR A O 1
ATOM 1607 N N . THR A 1 201 ? 19.038 -1.589 -23.087 1.00 66.19 201 THR A N 1
ATOM 1608 C CA . THR A 1 201 ? 20.123 -0.845 -22.441 1.00 66.19 201 THR A CA 1
ATOM 1609 C C . THR A 1 201 ? 21.488 -1.395 -22.868 1.00 66.19 201 THR A C 1
ATOM 1611 O O . THR A 1 201 ? 21.611 -2.529 -23.321 1.00 66.19 201 THR A O 1
ATOM 1614 N N . ALA A 1 202 ? 22.525 -0.556 -22.793 1.00 62.25 202 ALA A N 1
ATOM 1615 C CA . ALA A 1 202 ? 23.915 -0.987 -22.961 1.00 62.25 202 ALA A CA 1
ATOM 1616 C C . ALA A 1 202 ? 24.497 -1.452 -21.610 1.00 62.25 202 ALA A C 1
ATOM 1618 O O . ALA A 1 202 ? 23.955 -1.075 -20.572 1.00 62.25 202 ALA A O 1
ATOM 1619 N N . ASP A 1 203 ? 25.571 -2.252 -21.665 1.00 64.44 203 ASP A N 1
ATOM 1620 C CA . ASP A 1 203 ? 26.212 -2.998 -20.563 1.00 64.44 203 ASP A CA 1
ATOM 1621 C C . ASP A 1 203 ? 26.054 -2.399 -19.142 1.00 64.44 203 ASP A C 1
ATOM 1623 O O . ASP A 1 203 ? 26.359 -1.230 -18.898 1.00 64.44 203 ASP A O 1
ATOM 1627 N N . ASP A 1 204 ? 25.637 -3.272 -18.213 1.00 73.06 204 ASP A N 1
ATOM 1628 C CA . ASP A 1 204 ? 25.523 -3.116 -16.747 1.00 73.06 204 ASP A CA 1
ATOM 1629 C C . ASP A 1 204 ? 24.354 -2.286 -16.182 1.00 73.06 204 ASP A C 1
ATOM 1631 O O . ASP A 1 204 ? 24.298 -2.049 -14.975 1.00 73.06 204 ASP A O 1
ATOM 1635 N N . VAL A 1 205 ? 23.376 -1.891 -17.003 1.00 80.56 205 VAL A N 1
ATOM 1636 C CA . VAL A 1 205 ? 22.177 -1.166 -16.539 1.00 80.56 205 VAL A CA 1
ATOM 1637 C C . VAL A 1 205 ? 20.905 -1.846 -17.043 1.00 80.56 205 VAL A C 1
ATOM 1639 O O . VAL A 1 205 ? 20.845 -2.262 -18.192 1.00 80.56 205 VAL A O 1
ATOM 1642 N N . ALA A 1 206 ? 19.870 -1.939 -16.212 1.00 82.00 206 ALA A N 1
ATOM 1643 C CA . ALA A 1 206 ? 18.544 -2.448 -16.542 1.00 82.00 206 ALA A CA 1
ATOM 1644 C C . ALA A 1 206 ? 17.488 -1.341 -16.436 1.00 82.00 206 ALA A C 1
ATOM 1646 O O . ALA A 1 206 ? 17.527 -0.485 -15.552 1.00 82.00 206 ALA A O 1
ATOM 1647 N N . LEU A 1 207 ? 16.492 -1.383 -17.314 1.00 83.25 207 LEU A N 1
ATOM 1648 C CA . LEU A 1 207 ? 15.287 -0.575 -17.196 1.00 83.25 207 LEU A CA 1
ATOM 1649 C C . LEU A 1 207 ? 14.351 -1.210 -16.159 1.00 83.25 207 LEU A C 1
ATOM 1651 O O . LEU A 1 207 ? 13.945 -2.359 -16.321 1.00 83.25 207 LEU A O 1
ATOM 1655 N N . CYS A 1 208 ? 14.002 -0.469 -15.103 1.00 85.12 208 CYS A N 1
ATOM 1656 C CA . CYS A 1 208 ? 13.174 -0.970 -14.009 1.00 85.12 208 CYS A CA 1
ATOM 1657 C C . CYS A 1 208 ? 11.707 -0.542 -14.137 1.00 85.12 208 CYS A C 1
ATOM 1659 O O . CYS A 1 208 ? 11.392 0.650 -14.102 1.00 85.12 208 CYS A O 1
ATOM 1661 N N . LEU A 1 209 ? 10.798 -1.513 -14.228 1.00 83.62 209 LEU A N 1
ATOM 1662 C CA . LEU A 1 209 ? 9.351 -1.297 -14.188 1.00 83.62 209 LEU A CA 1
ATOM 1663 C C . LEU A 1 209 ? 8.772 -1.884 -12.898 1.00 83.62 209 LEU A C 1
ATOM 1665 O O . LEU A 1 209 ? 9.072 -3.021 -12.547 1.00 83.62 209 LEU A O 1
ATOM 1669 N N . ALA A 1 210 ? 7.899 -1.141 -12.218 1.00 86.50 210 ALA A N 1
ATOM 1670 C CA . ALA A 1 210 ? 7.027 -1.675 -11.177 1.00 86.50 210 ALA A CA 1
ATOM 1671 C C . ALA A 1 210 ? 5.608 -1.804 -11.716 1.00 86.50 210 ALA A C 1
ATOM 1673 O O . ALA A 1 210 ? 4.970 -0.816 -12.078 1.00 86.50 210 ALA A O 1
ATOM 1674 N N . ARG A 1 211 ? 5.087 -3.025 -11.718 1.00 85.75 211 ARG A N 1
ATOM 1675 C CA . ARG A 1 211 ? 3.707 -3.334 -12.079 1.00 85.75 211 ARG A CA 1
ATOM 1676 C C . ARG A 1 211 ? 2.960 -3.814 -10.851 1.00 85.75 211 ARG A C 1
ATOM 1678 O O . ARG A 1 211 ? 3.427 -4.705 -10.146 1.00 85.75 211 ARG A O 1
ATOM 1685 N N . ILE A 1 212 ? 1.779 -3.257 -10.626 1.00 87.31 212 ILE A N 1
ATOM 1686 C CA . ILE A 1 212 ? 0.911 -3.651 -9.520 1.00 87.31 212 ILE A CA 1
ATOM 1687 C C . ILE A 1 212 ? -0.380 -4.202 -10.099 1.00 87.31 212 ILE A C 1
ATOM 1689 O O . ILE A 1 212 ? -1.064 -3.505 -10.846 1.00 87.31 212 ILE A O 1
ATOM 1693 N N . ALA A 1 213 ? -0.726 -5.430 -9.722 1.00 85.50 213 ALA A N 1
ATOM 1694 C CA . ALA A 1 213 ? -2.037 -6.012 -9.976 1.00 85.50 213 ALA A CA 1
ATOM 1695 C C . ALA A 1 213 ? -2.835 -6.090 -8.671 1.00 85.50 213 ALA A C 1
ATOM 1697 O O . ALA A 1 213 ? -2.349 -6.616 -7.670 1.00 85.50 213 ALA A O 1
ATOM 1698 N N . TYR A 1 214 ? -4.059 -5.570 -8.669 1.00 85.81 214 TYR A N 1
ATOM 1699 C CA . TYR A 1 214 ? -4.848 -5.393 -7.449 1.00 85.81 214 TYR A CA 1
ATOM 1700 C C . TYR A 1 214 ? -6.347 -5.529 -7.713 1.00 85.81 214 TYR A C 1
ATOM 1702 O O . TYR A 1 214 ? -6.816 -5.365 -8.837 1.00 85.81 214 TYR A O 1
ATOM 1710 N N . GLN A 1 215 ? -7.110 -5.813 -6.658 1.00 85.00 215 GLN A N 1
ATOM 1711 C CA . GLN A 1 215 ? -8.567 -5.707 -6.695 1.00 85.00 215 GLN A CA 1
ATOM 1712 C C . GLN A 1 215 ? -8.985 -4.313 -6.215 1.00 85.00 215 GLN A C 1
ATOM 1714 O O . GLN A 1 215 ? -8.589 -3.929 -5.111 1.00 85.00 215 GLN A O 1
ATOM 1719 N N . PRO A 1 216 ? -9.798 -3.571 -6.985 1.00 87.56 216 PRO A N 1
ATOM 1720 C CA . PRO A 1 216 ? -10.269 -2.250 -6.585 1.00 87.56 216 PRO A CA 1
ATOM 1721 C C . PRO A 1 216 ? -11.012 -2.265 -5.249 1.00 87.56 216 PRO A C 1
ATOM 1723 O O . PRO A 1 216 ? -11.839 -3.149 -4.988 1.00 87.56 216 PRO A O 1
ATOM 1726 N N . VAL A 1 217 ? -10.763 -1.254 -4.419 1.00 87.06 217 VAL A N 1
ATOM 1727 C CA . VAL A 1 217 ? -11.450 -1.051 -3.139 1.00 87.06 217 VAL A CA 1
ATOM 1728 C C . VAL A 1 217 ? -11.980 0.374 -2.999 1.00 87.06 217 VAL A C 1
ATOM 1730 O O . VAL A 1 217 ? -11.473 1.328 -3.583 1.00 87.06 217 VAL A O 1
ATOM 1733 N N . ALA A 1 218 ? -13.025 0.530 -2.186 1.00 84.44 218 ALA A N 1
ATOM 1734 C CA . ALA A 1 218 ? -13.631 1.824 -1.895 1.00 84.44 218 ALA A CA 1
ATOM 1735 C C . ALA A 1 218 ? -12.804 2.611 -0.856 1.00 84.44 218 ALA A C 1
ATOM 1737 O O . ALA A 1 218 ? -13.228 2.763 0.290 1.00 84.44 218 ALA A O 1
ATOM 1738 N N . GLU A 1 219 ? -11.615 3.080 -1.254 1.00 85.12 219 GLU A N 1
ATOM 1739 C CA . GLU A 1 219 ? -10.675 3.846 -0.406 1.00 85.12 219 GLU A CA 1
ATOM 1740 C C . GLU A 1 219 ? -10.302 5.219 -0.972 1.00 85.12 219 GLU A C 1
ATOM 1742 O O . GLU A 1 219 ? -9.403 5.888 -0.466 1.00 85.12 219 GLU A O 1
ATOM 1747 N N . GLN A 1 220 ? -11.030 5.680 -1.987 1.00 89.69 220 GLN A N 1
ATOM 1748 C CA . GLN A 1 220 ? -10.730 6.900 -2.742 1.00 89.69 220 GLN A CA 1
ATOM 1749 C C . GLN A 1 220 ? -10.465 8.112 -1.846 1.00 89.69 220 GLN A C 1
ATOM 1751 O O . GLN A 1 220 ? -9.493 8.827 -2.058 1.00 89.69 220 GLN A O 1
ATOM 1756 N N . ALA A 1 221 ? -11.274 8.314 -0.802 1.00 89.81 221 ALA A N 1
ATOM 1757 C CA . ALA A 1 221 ? -11.094 9.427 0.127 1.00 89.81 221 ALA A CA 1
ATOM 1758 C C . ALA A 1 221 ? -9.797 9.317 0.951 1.00 89.81 221 ALA A C 1
ATOM 1760 O O . ALA A 1 221 ? -9.149 10.329 1.216 1.00 89.81 221 ALA A O 1
ATOM 1761 N N . ASN A 1 222 ? -9.411 8.102 1.348 1.00 89.94 222 ASN A N 1
ATOM 1762 C CA . ASN A 1 222 ? -8.179 7.837 2.089 1.00 89.94 222 ASN A CA 1
ATOM 1763 C C . ASN A 1 222 ? -6.946 8.054 1.213 1.00 89.94 222 ASN A C 1
ATOM 1765 O O . ASN A 1 222 ? -6.025 8.763 1.621 1.00 89.94 222 ASN A O 1
ATOM 1769 N N . ILE A 1 223 ? -6.965 7.498 -0.001 1.00 91.19 223 ILE A N 1
ATOM 1770 C CA . ILE A 1 223 ? -5.892 7.668 -0.982 1.00 91.19 223 ILE A CA 1
ATOM 1771 C C . ILE A 1 223 ? -5.759 9.148 -1.347 1.00 91.19 223 ILE A C 1
ATOM 1773 O O . ILE A 1 223 ? -4.697 9.731 -1.152 1.00 91.19 223 ILE A O 1
ATOM 1777 N N . GLN A 1 224 ? -6.850 9.805 -1.746 1.00 91.44 224 GLN A N 1
ATOM 1778 C CA . GLN A 1 224 ? -6.839 11.216 -2.132 1.00 91.44 224 GLN A CA 1
ATOM 1779 C C . GLN A 1 224 ? -6.348 12.127 -0.999 1.00 91.44 224 GLN A C 1
ATOM 1781 O O . GLN A 1 224 ? -5.537 13.022 -1.237 1.00 91.44 224 GLN A O 1
ATOM 1786 N N . ARG A 1 225 ? -6.803 11.903 0.246 1.00 89.44 225 ARG A N 1
ATOM 1787 C CA . ARG A 1 225 ? -6.326 12.662 1.413 1.00 89.44 225 ARG A CA 1
ATOM 1788 C C . ARG A 1 225 ? -4.811 12.565 1.545 1.00 89.44 225 ARG A C 1
ATOM 1790 O O . ARG A 1 225 ? -4.161 13.583 1.763 1.00 89.44 225 ARG A O 1
ATOM 1797 N N . TRP A 1 226 ? -4.269 11.361 1.412 1.00 88.69 226 TRP A N 1
ATOM 1798 C CA . TRP A 1 226 ? -2.840 11.136 1.547 1.00 88.69 226 TRP A CA 1
ATOM 1799 C C . TRP A 1 226 ? -2.045 11.769 0.398 1.00 88.69 226 TRP A C 1
ATOM 1801 O O . TRP A 1 226 ? -1.049 12.446 0.649 1.00 88.69 226 TRP A O 1
ATOM 1811 N N . GLN A 1 227 ? -2.512 11.618 -0.845 1.00 89.31 227 GLN A N 1
ATOM 1812 C CA . GLN A 1 227 ? -1.868 12.190 -2.035 1.00 89.31 227 GLN A CA 1
ATOM 1813 C C . GLN A 1 227 ? -1.784 13.719 -1.956 1.00 89.31 227 GLN A C 1
ATOM 1815 O O . GLN A 1 227 ? -0.745 14.298 -2.254 1.00 89.31 227 GLN A O 1
ATOM 1820 N N . MET A 1 228 ? -2.841 14.380 -1.468 1.00 90.06 228 MET A N 1
ATOM 1821 C CA . MET A 1 228 ? -2.834 15.833 -1.249 1.00 90.06 228 MET A CA 1
ATOM 1822 C C . MET A 1 228 ? -1.817 16.283 -0.189 1.00 90.06 228 MET A C 1
ATOM 1824 O O . MET A 1 228 ? -1.339 17.413 -0.245 1.00 90.06 228 MET A O 1
ATOM 1828 N N . GLN A 1 229 ? -1.501 15.427 0.785 1.00 87.12 229 GLN A N 1
ATOM 1829 C CA . GLN A 1 229 ? -0.512 15.713 1.829 1.00 87.12 229 GLN A CA 1
ATOM 1830 C C . GLN A 1 229 ? 0.926 15.435 1.370 1.00 87.12 229 GLN A C 1
ATOM 1832 O O . GLN A 1 229 ? 1.858 15.986 1.950 1.00 87.12 229 GLN A O 1
ATOM 1837 N N . ASN A 1 230 ? 1.105 14.606 0.336 1.00 86.00 230 ASN A N 1
ATOM 1838 C CA . ASN A 1 230 ? 2.406 14.127 -0.133 1.00 86.00 230 ASN A CA 1
ATOM 1839 C C . ASN A 1 230 ? 2.513 14.206 -1.671 1.00 86.00 230 ASN A C 1
ATOM 1841 O O . ASN A 1 230 ? 2.730 13.180 -2.319 1.00 86.00 230 ASN A O 1
ATOM 1845 N N . PRO A 1 231 ? 2.367 15.401 -2.275 1.00 83.50 231 PRO A N 1
ATOM 1846 C CA . PRO A 1 231 ? 2.298 15.549 -3.732 1.00 83.50 231 PRO A CA 1
ATOM 1847 C C . PRO A 1 231 ? 3.588 15.146 -4.462 1.00 83.50 231 PRO A C 1
ATOM 1849 O O . PRO A 1 231 ? 3.535 14.797 -5.634 1.00 83.50 231 PRO A O 1
ATOM 1852 N N . GLU A 1 232 ? 4.732 15.172 -3.775 1.00 80.56 232 GLU A N 1
ATOM 1853 C CA . GLU A 1 232 ? 6.045 14.810 -4.333 1.00 80.56 232 GLU A CA 1
ATOM 1854 C C . GLU A 1 232 ? 6.331 13.295 -4.285 1.00 80.56 232 GLU A C 1
ATOM 1856 O O . GLU A 1 232 ? 7.338 12.829 -4.815 1.00 80.56 232 GLU A O 1
ATOM 1861 N N . SER A 1 233 ? 5.480 12.504 -3.620 1.00 82.12 233 SER A N 1
ATOM 1862 C CA . SER A 1 233 ? 5.670 11.053 -3.505 1.00 82.12 233 SER A CA 1
ATOM 1863 C C . SER A 1 233 ? 5.140 10.322 -4.737 1.00 82.12 233 SER A C 1
ATOM 1865 O O . SER A 1 233 ? 4.121 10.718 -5.298 1.00 82.12 233 SER A O 1
ATOM 1867 N N . ILE A 1 234 ? 5.741 9.176 -5.087 1.00 80.69 234 ILE A N 1
ATOM 1868 C CA . ILE A 1 234 ? 5.187 8.240 -6.090 1.00 80.69 234 ILE A CA 1
ATOM 1869 C C . ILE A 1 234 ? 3.722 7.938 -5.830 1.00 80.69 234 ILE A C 1
ATOM 1871 O O . ILE A 1 234 ? 2.917 7.825 -6.757 1.00 80.69 234 ILE A O 1
ATOM 1875 N N . ALA A 1 235 ? 3.370 7.821 -4.552 1.00 79.94 235 ALA A N 1
ATOM 1876 C CA . ALA A 1 235 ? 2.023 7.480 -4.166 1.00 79.94 235 ALA A CA 1
ATOM 1877 C C . ALA A 1 235 ? 0.971 8.508 -4.644 1.00 79.94 235 ALA A C 1
ATOM 1879 O O . ALA A 1 235 ? -0.201 8.147 -4.763 1.00 79.94 235 ALA A O 1
ATOM 1880 N N . ALA A 1 236 ? 1.374 9.740 -4.999 1.00 82.81 236 ALA A N 1
ATOM 1881 C CA . ALA A 1 236 ? 0.525 10.765 -5.614 1.00 82.81 236 ALA A CA 1
ATOM 1882 C C . ALA A 1 236 ? -0.038 10.369 -6.992 1.00 82.81 236 ALA A C 1
ATOM 1884 O O . ALA A 1 236 ? -1.104 10.852 -7.366 1.00 82.81 236 ALA A O 1
ATOM 1885 N N . CYS A 1 237 ? 0.630 9.473 -7.725 1.00 82.69 237 CYS A N 1
ATOM 1886 C CA . CYS A 1 237 ? 0.186 9.009 -9.044 1.00 82.69 237 CYS A CA 1
ATOM 1887 C C . CYS A 1 237 ? -0.549 7.669 -9.033 1.00 82.69 237 CYS A C 1
ATOM 1889 O O . CYS A 1 237 ? -0.923 7.165 -10.091 1.00 82.69 237 CYS A O 1
ATOM 1891 N N . LEU A 1 238 ? -0.772 7.086 -7.856 1.00 88.12 238 LEU A N 1
ATOM 1892 C CA . LEU A 1 238 ? -1.516 5.837 -7.746 1.00 88.12 238 LEU A CA 1
ATOM 1893 C C . LEU A 1 238 ? -3.006 6.052 -8.067 1.00 88.12 238 LEU A C 1
ATOM 1895 O O . LEU A 1 238 ? -3.570 7.085 -7.685 1.00 88.12 238 LEU A O 1
ATOM 1899 N N . PRO A 1 239 ? -3.673 5.076 -8.711 1.00 90.75 239 PRO A N 1
ATOM 1900 C CA . PRO A 1 239 ? -5.123 5.099 -8.870 1.00 90.75 239 PRO A CA 1
ATOM 1901 C C . PRO A 1 239 ? -5.845 5.218 -7.519 1.00 90.75 239 PRO A C 1
ATOM 1903 O O . PRO A 1 239 ? -5.399 4.679 -6.510 1.00 90.75 239 PRO A O 1
ATOM 1906 N N . LEU A 1 240 ? -6.981 5.918 -7.481 1.00 92.44 240 LEU A N 1
ATOM 1907 C CA . LEU A 1 240 ? -7.708 6.179 -6.227 1.00 92.44 240 LEU A CA 1
ATOM 1908 C C . LEU A 1 240 ? -8.402 4.940 -5.641 1.00 92.44 240 LEU A C 1
ATOM 1910 O O . LEU A 1 240 ? -8.838 4.959 -4.493 1.00 92.44 240 LEU A O 1
ATOM 1914 N N . ASP A 1 241 ? -8.557 3.882 -6.428 1.00 92.06 241 ASP A N 1
ATOM 1915 C CA . ASP A 1 241 ? -9.185 2.623 -6.037 1.00 92.06 241 ASP A CA 1
ATOM 1916 C C . ASP A 1 241 ? -8.174 1.540 -5.632 1.00 92.06 241 ASP A C 1
ATOM 1918 O O . ASP A 1 241 ? -8.582 0.411 -5.342 1.00 92.06 241 ASP A O 1
ATOM 1922 N N . VAL A 1 242 ? -6.875 1.866 -5.559 1.00 91.69 242 VAL A N 1
ATOM 1923 C CA . VAL A 1 242 ? -5.875 0.935 -5.021 1.00 91.69 242 VAL A CA 1
ATOM 1924 C C . VAL A 1 242 ? -6.133 0.638 -3.540 1.00 91.69 242 VAL A C 1
ATOM 1926 O O . VAL A 1 242 ? -6.535 1.523 -2.775 1.00 91.69 242 VAL A O 1
ATOM 1929 N N . PRO A 1 243 ? -5.851 -0.593 -3.087 1.00 90.12 243 PRO A N 1
ATOM 1930 C CA . PRO A 1 243 ? -5.782 -0.901 -1.671 1.00 90.12 243 PRO A CA 1
ATOM 1931 C C . PRO A 1 243 ? -4.760 -0.042 -0.930 1.00 90.12 243 PRO A C 1
ATOM 1933 O O . PRO A 1 243 ? -3.697 0.296 -1.445 1.00 90.12 243 PRO A O 1
ATOM 1936 N N . PHE A 1 244 ? -5.072 0.293 0.318 1.00 89.00 244 PHE A N 1
ATOM 1937 C CA . PHE A 1 244 ? -4.300 1.248 1.110 1.00 89.00 244 PHE A CA 1
ATOM 1938 C C . PHE A 1 244 ? -2.858 0.793 1.400 1.00 89.00 244 PHE A C 1
ATOM 1940 O O . PHE A 1 244 ? -1.959 1.615 1.541 1.00 89.00 244 PHE A O 1
ATOM 1947 N N . ASP A 1 245 ? -2.605 -0.513 1.453 1.00 86.88 245 ASP A N 1
ATOM 1948 C CA . ASP A 1 245 ? -1.265 -1.077 1.638 1.00 86.88 245 ASP A CA 1
ATOM 1949 C C . ASP A 1 245 ? -0.376 -0.992 0.384 1.00 86.88 245 ASP A C 1
ATOM 1951 O O . ASP A 1 245 ? 0.851 -0.993 0.504 1.00 86.88 245 ASP A O 1
ATOM 1955 N N . VAL A 1 246 ? -0.960 -0.818 -0.809 1.00 89.75 246 VAL A N 1
ATOM 1956 C CA . VAL A 1 246 ? -0.202 -0.467 -2.025 1.00 89.75 246 VAL A CA 1
ATOM 1957 C C . VAL A 1 246 ? 0.456 0.899 -1.847 1.00 89.75 246 VAL A C 1
ATOM 1959 O O . VAL A 1 246 ? 1.634 1.063 -2.152 1.00 89.75 246 VAL A O 1
ATOM 1962 N N . LEU A 1 247 ? -0.265 1.869 -1.282 1.00 89.12 247 LEU A N 1
ATOM 1963 C CA . LEU A 1 247 ? 0.280 3.195 -0.995 1.00 89.12 247 LEU A CA 1
ATOM 1964 C C . LEU A 1 247 ? 1.460 3.108 -0.015 1.00 89.12 247 LEU A C 1
ATOM 1966 O O . LEU A 1 247 ? 2.515 3.692 -0.261 1.00 89.12 247 LEU A O 1
ATOM 1970 N N . GLY A 1 248 ? 1.318 2.315 1.049 1.00 86.88 248 GLY A N 1
ATOM 1971 C CA . GLY A 1 248 ? 2.404 2.055 1.996 1.00 86.88 248 GLY A CA 1
ATOM 1972 C C . GLY A 1 248 ? 3.645 1.429 1.354 1.00 86.88 248 GLY A C 1
ATOM 1973 O O . GLY A 1 248 ? 4.770 1.829 1.659 1.00 86.88 248 GLY A O 1
ATOM 1974 N N . THR A 1 249 ? 3.446 0.520 0.396 1.00 87.62 249 THR A N 1
ATOM 1975 C CA . THR A 1 249 ? 4.538 -0.112 -0.360 1.00 87.62 249 THR A CA 1
ATOM 1976 C C . THR A 1 249 ? 5.412 0.933 -1.055 1.00 87.62 249 THR A C 1
ATOM 1978 O O . THR A 1 249 ? 6.638 0.867 -0.953 1.00 87.62 249 THR A O 1
ATOM 1981 N N . PHE A 1 250 ? 4.797 1.929 -1.702 1.00 84.75 250 PHE A N 1
ATOM 1982 C CA . PHE A 1 250 ? 5.533 2.981 -2.404 1.00 84.75 250 PHE A CA 1
ATOM 1983 C C . PHE A 1 250 ? 6.083 4.074 -1.484 1.00 84.75 250 PHE A C 1
ATOM 1985 O O . PHE A 1 250 ? 7.091 4.676 -1.831 1.00 84.75 250 PHE A O 1
ATOM 1992 N N . GLN A 1 251 ? 5.494 4.298 -0.307 1.00 80.06 251 GLN A N 1
ATOM 1993 C CA . GLN A 1 251 ? 6.027 5.264 0.659 1.00 80.06 251 GLN A CA 1
ATOM 1994 C C . GLN A 1 251 ? 7.340 4.797 1.305 1.00 80.06 251 GLN A C 1
ATOM 1996 O O . GLN A 1 251 ? 8.197 5.616 1.623 1.00 80.06 251 GLN A O 1
ATOM 2001 N N . HIS A 1 252 ? 7.495 3.491 1.542 1.00 71.75 252 HIS A N 1
ATOM 2002 C CA . HIS A 1 252 ? 8.655 2.962 2.263 1.00 71.75 252 HIS A CA 1
ATOM 2003 C C . HIS A 1 252 ? 9.927 2.866 1.404 1.00 71.75 252 HIS A C 1
ATOM 2005 O O . HIS A 1 252 ? 11.035 2.877 1.938 1.00 71.75 252 HIS A O 1
ATOM 2011 N N . ALA A 1 253 ? 9.797 2.740 0.084 1.00 65.44 253 ALA A N 1
ATOM 2012 C CA . ALA A 1 253 ? 10.954 2.575 -0.786 1.00 65.44 253 ALA A CA 1
ATOM 2013 C C . ALA A 1 253 ? 11.495 3.919 -1.293 1.00 65.44 253 ALA A C 1
ATOM 2015 O O . ALA A 1 253 ? 10.755 4.846 -1.617 1.00 65.44 253 ALA A O 1
ATOM 2016 N N . ALA A 1 254 ? 12.824 4.019 -1.343 1.00 60.12 254 ALA A N 1
ATOM 2017 C CA . ALA A 1 254 ? 13.538 5.186 -1.843 1.00 60.12 254 ALA A CA 1
ATOM 2018 C C . ALA A 1 254 ? 13.542 5.170 -3.376 1.00 60.12 254 ALA A C 1
ATOM 2020 O O . ALA A 1 254 ? 14.545 4.857 -4.014 1.00 60.12 254 ALA A O 1
ATOM 2021 N N . TRP A 1 255 ? 12.396 5.467 -3.974 1.00 68.56 255 TRP A N 1
ATOM 2022 C CA . TRP A 1 255 ? 12.287 5.548 -5.421 1.00 68.56 255 TRP A CA 1
ATOM 2023 C C . TRP A 1 255 ? 12.864 6.882 -5.899 1.00 68.56 255 TRP A C 1
ATOM 2025 O O . TRP A 1 255 ? 12.273 7.939 -5.684 1.00 68.56 255 TRP A O 1
ATOM 2035 N N . GLY A 1 256 ? 14.055 6.846 -6.498 1.00 57.16 256 GLY A N 1
ATOM 2036 C CA . GLY A 1 256 ? 14.788 8.062 -6.862 1.00 57.16 256 GLY A CA 1
ATOM 2037 C C . GLY A 1 256 ? 14.136 8.879 -7.982 1.00 57.16 256 GLY A C 1
ATOM 2038 O O . GLY A 1 256 ? 14.204 10.106 -7.962 1.00 57.16 256 GLY A O 1
ATOM 2039 N N . TRP A 1 257 ? 13.505 8.222 -8.957 1.00 69.81 257 TRP A N 1
ATOM 2040 C CA . TRP A 1 257 ? 12.881 8.860 -10.117 1.00 69.81 257 TRP A CA 1
ATOM 2041 C C . TRP A 1 257 ? 11.803 7.934 -10.695 1.00 69.81 257 TRP A C 1
ATOM 2043 O O . TRP A 1 257 ? 11.963 6.716 -10.654 1.00 69.81 257 TRP A O 1
ATOM 2053 N N . TRP A 1 258 ? 10.696 8.481 -11.202 1.00 75.69 258 TRP A N 1
ATOM 2054 C CA . TRP A 1 258 ? 9.577 7.667 -11.681 1.00 75.69 258 TRP A CA 1
ATOM 2055 C C . TRP A 1 258 ? 8.708 8.370 -12.727 1.00 75.69 258 TRP A C 1
ATOM 2057 O O . TRP A 1 258 ? 8.658 9.599 -12.788 1.00 75.69 258 TRP A O 1
ATOM 2067 N N . GLN A 1 259 ? 7.995 7.583 -13.539 1.00 78.25 259 GLN A N 1
ATOM 2068 C CA . GLN A 1 259 ? 7.097 8.085 -14.580 1.00 78.25 259 GLN A CA 1
ATOM 2069 C C . GLN A 1 259 ? 5.944 7.109 -14.885 1.00 78.25 259 GLN A C 1
ATOM 2071 O O . GLN A 1 259 ? 6.142 5.894 -14.902 1.00 78.25 259 GLN A O 1
ATOM 2076 N N . THR A 1 260 ? 4.738 7.630 -15.152 1.00 79.88 260 THR A N 1
ATOM 2077 C CA . THR A 1 260 ? 3.586 6.829 -15.625 1.00 79.88 260 THR A CA 1
ATOM 2078 C C . THR A 1 260 ? 3.603 6.643 -17.146 1.00 79.88 260 THR A C 1
ATOM 2080 O O . THR A 1 260 ? 4.309 7.361 -17.861 1.00 79.88 260 THR A O 1
ATOM 2083 N N . ALA A 1 261 ? 2.791 5.713 -17.660 1.00 75.94 261 ALA A N 1
ATOM 2084 C CA . ALA A 1 261 ? 2.636 5.480 -19.099 1.00 75.94 261 ALA A CA 1
ATOM 2085 C C . ALA A 1 261 ? 2.207 6.751 -19.844 1.00 75.94 261 ALA A C 1
ATOM 2087 O O . ALA A 1 261 ? 2.797 7.126 -20.855 1.00 75.94 261 ALA A O 1
ATOM 2088 N N . GLU A 1 262 ? 1.217 7.455 -19.302 1.00 79.69 262 GLU A N 1
ATOM 2089 C CA . GLU A 1 262 ? 0.653 8.675 -19.876 1.00 79.69 262 GLU A CA 1
ATOM 2090 C C . GLU A 1 262 ? 1.683 9.807 -19.882 1.00 79.69 262 GLU A C 1
ATOM 2092 O O . GLU A 1 262 ? 1.818 10.533 -20.870 1.00 79.69 262 GLU A O 1
ATOM 2097 N N . ALA A 1 263 ? 2.455 9.937 -18.799 1.00 82.44 263 ALA A N 1
ATOM 2098 C CA . ALA A 1 263 ? 3.525 10.920 -18.712 1.00 82.44 263 ALA A CA 1
ATOM 2099 C C . ALA A 1 263 ? 4.646 10.620 -19.721 1.00 82.44 263 ALA A C 1
ATOM 2101 O O . ALA A 1 263 ? 5.157 11.543 -20.358 1.00 82.44 263 ALA A O 1
ATOM 2102 N N . ALA A 1 264 ? 5.016 9.346 -19.895 1.00 80.38 264 ALA A N 1
ATOM 2103 C CA . ALA A 1 264 ? 6.009 8.933 -20.884 1.00 80.38 264 ALA A CA 1
ATOM 2104 C C . ALA A 1 264 ? 5.524 9.201 -22.313 1.00 80.38 264 ALA A C 1
ATOM 2106 O O . ALA A 1 264 ? 6.258 9.770 -23.118 1.00 80.38 264 ALA A O 1
ATOM 2107 N N . GLN A 1 265 ? 4.261 8.887 -22.614 1.00 83.50 265 GLN A N 1
ATOM 2108 C CA . GLN A 1 265 ? 3.645 9.170 -23.912 1.00 83.50 265 GLN A CA 1
ATOM 2109 C C . GLN A 1 265 ? 3.621 10.671 -24.229 1.00 83.50 265 GLN A C 1
ATOM 2111 O O . GLN A 1 265 ? 3.916 11.065 -25.358 1.00 83.50 265 GLN A O 1
ATOM 2116 N N . ALA A 1 266 ? 3.318 11.521 -23.243 1.00 83.38 266 ALA A N 1
ATOM 2117 C CA . ALA A 1 266 ? 3.311 12.970 -23.424 1.00 83.38 266 ALA A CA 1
ATOM 2118 C C . ALA A 1 266 ? 4.709 13.529 -23.751 1.00 83.38 266 ALA A C 1
ATOM 2120 O O . ALA A 1 266 ? 4.841 14.360 -24.651 1.00 83.38 266 ALA A O 1
ATOM 2121 N N . LEU A 1 267 ? 5.757 13.052 -23.068 1.00 83.50 267 LEU A N 1
ATOM 2122 C CA . LEU A 1 267 ? 7.141 13.446 -23.363 1.00 83.50 267 LEU A CA 1
ATOM 2123 C C . LEU A 1 267 ? 7.630 12.888 -24.708 1.00 83.50 267 LEU A C 1
ATOM 2125 O O . LEU A 1 267 ? 8.286 13.601 -25.467 1.00 83.50 267 LEU A O 1
ATOM 2129 N N . ALA A 1 268 ? 7.257 11.652 -25.047 1.00 84.50 268 ALA A N 1
ATOM 2130 C CA . ALA A 1 268 ? 7.567 11.050 -26.342 1.00 84.50 268 ALA A CA 1
ATOM 2131 C C . ALA A 1 268 ? 6.957 11.859 -27.498 1.00 84.50 268 ALA A C 1
ATOM 2133 O O . ALA A 1 268 ? 7.627 12.136 -28.492 1.00 84.50 268 ALA A O 1
ATOM 2134 N N . ALA A 1 269 ? 5.707 12.313 -27.344 1.00 87.25 269 ALA A N 1
ATOM 2135 C CA . ALA A 1 269 ? 5.039 13.181 -28.314 1.00 87.25 269 ALA A CA 1
ATOM 2136 C C . ALA A 1 269 ? 5.724 14.555 -28.464 1.00 87.25 269 ALA A C 1
ATOM 2138 O O . ALA A 1 269 ? 5.625 15.175 -29.523 1.00 87.25 269 ALA A O 1
ATOM 2139 N N . ALA A 1 270 ? 6.445 15.012 -27.436 1.00 87.69 270 ALA A N 1
ATOM 2140 C CA . ALA A 1 270 ? 7.267 16.222 -27.470 1.00 87.69 270 ALA A CA 1
ATOM 2141 C C . ALA A 1 270 ? 8.675 16.001 -28.068 1.00 87.69 270 ALA A C 1
ATOM 2143 O O . ALA A 1 270 ? 9.437 16.960 -28.193 1.00 87.69 270 ALA A O 1
ATOM 2144 N N . GLY A 1 271 ? 9.013 14.771 -28.475 1.00 81.12 271 GLY A N 1
ATOM 2145 C CA . GLY A 1 271 ? 10.263 14.433 -29.160 1.00 81.12 271 GLY A CA 1
ATOM 2146 C C . GLY A 1 271 ? 11.363 13.837 -28.277 1.00 81.12 271 GLY A C 1
ATOM 2147 O O . GLY A 1 271 ? 12.493 13.714 -28.746 1.00 81.12 271 GLY A O 1
ATOM 2148 N N . ASP A 1 272 ? 11.069 13.462 -27.028 1.00 81.75 272 ASP A N 1
ATOM 2149 C CA . ASP A 1 272 ? 12.038 12.788 -26.156 1.00 81.75 272 ASP A CA 1
ATOM 215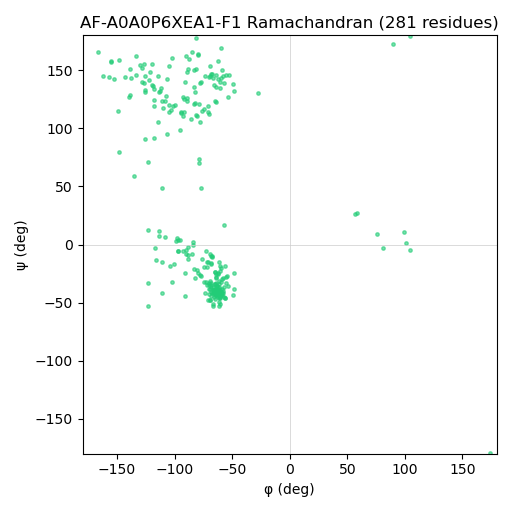0 C C . ASP A 1 272 ? 12.193 11.307 -26.555 1.00 81.75 272 ASP A C 1
ATOM 2152 O O . ASP A 1 272 ? 11.261 10.503 -26.453 1.00 81.75 272 ASP A O 1
ATOM 2156 N N . SER A 1 273 ? 13.388 10.937 -27.026 1.00 77.44 273 SER A N 1
ATOM 2157 C CA . SER A 1 273 ? 13.691 9.580 -27.494 1.00 77.44 273 SER A CA 1
ATOM 2158 C C . SER A 1 273 ? 13.719 8.539 -26.374 1.00 77.44 273 SER A C 1
ATOM 2160 O O . SER A 1 273 ? 13.361 7.388 -26.615 1.00 77.44 273 SER A O 1
ATOM 2162 N N . ASN A 1 274 ? 14.107 8.923 -25.155 1.00 74.31 274 ASN A N 1
ATOM 2163 C CA . ASN A 1 274 ? 14.094 8.016 -24.006 1.00 74.31 274 ASN A CA 1
ATOM 2164 C C . ASN A 1 274 ? 12.654 7.792 -23.546 1.00 74.31 274 ASN A C 1
ATOM 2166 O O . ASN A 1 274 ? 12.248 6.655 -23.309 1.00 74.31 274 ASN A O 1
ATOM 2170 N N . ALA A 1 275 ? 11.850 8.857 -23.515 1.00 75.69 275 ALA A N 1
ATOM 2171 C CA . ALA A 1 275 ? 10.427 8.750 -23.224 1.00 75.69 275 ALA A CA 1
ATOM 2172 C C . ALA A 1 275 ? 9.677 7.901 -24.258 1.00 75.69 275 ALA A C 1
ATOM 2174 O O . ALA A 1 275 ? 8.731 7.217 -23.890 1.00 75.69 275 ALA A O 1
ATOM 2175 N N . ALA A 1 276 ? 10.101 7.883 -25.526 1.00 75.88 276 ALA A N 1
ATOM 2176 C CA . ALA A 1 276 ? 9.517 7.008 -26.544 1.00 75.88 276 ALA A CA 1
ATOM 2177 C C . ALA A 1 276 ? 9.772 5.515 -26.265 1.00 75.88 276 ALA A C 1
ATOM 2179 O O . ALA A 1 276 ? 8.863 4.702 -26.436 1.00 75.88 276 ALA A O 1
ATOM 2180 N N . ILE A 1 277 ? 10.971 5.158 -25.789 1.00 73.69 277 ILE A N 1
ATOM 2181 C CA . ILE A 1 277 ? 11.295 3.789 -25.349 1.00 73.69 277 ILE A CA 1
ATOM 2182 C C . ILE A 1 277 ? 10.441 3.423 -24.130 1.00 73.69 277 ILE A C 1
ATOM 2184 O O . ILE A 1 277 ? 9.803 2.373 -24.108 1.00 73.69 277 ILE A O 1
ATOM 2188 N N . ILE A 1 278 ? 10.361 4.322 -23.147 1.00 74.44 278 ILE A N 1
ATOM 2189 C CA . ILE A 1 278 ? 9.558 4.126 -21.935 1.00 74.44 278 ILE A CA 1
ATOM 2190 C C . ILE A 1 278 ? 8.071 3.984 -22.292 1.00 74.44 278 ILE A C 1
ATOM 2192 O O . ILE A 1 278 ? 7.413 3.062 -21.826 1.00 74.44 278 ILE A O 1
ATOM 2196 N N . ALA A 1 279 ? 7.538 4.841 -23.163 1.00 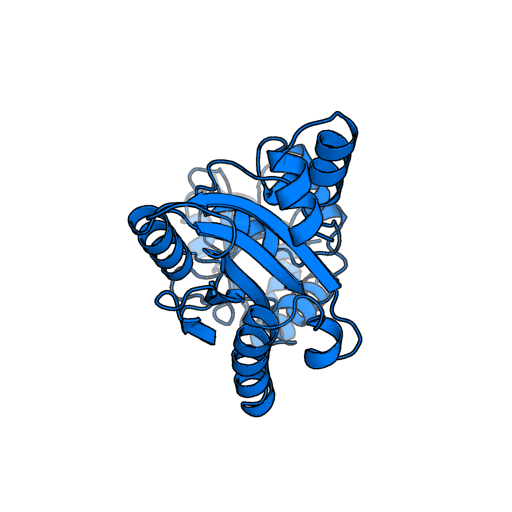74.00 279 ALA A N 1
ATOM 2197 C CA . ALA A 1 279 ? 6.153 4.791 -23.619 1.00 74.00 279 ALA A CA 1
ATOM 2198 C C . ALA A 1 279 ? 5.838 3.499 -24.380 1.00 74.00 279 ALA A C 1
ATOM 2200 O O . ALA A 1 279 ? 4.733 2.988 -24.248 1.00 74.00 279 ALA A O 1
ATOM 2201 N N . HIS A 1 280 ? 6.789 2.961 -25.152 1.00 73.75 280 HIS A N 1
ATOM 2202 C CA . HIS A 1 280 ? 6.629 1.670 -25.820 1.00 73.75 280 HIS A CA 1
ATOM 2203 C C . HIS A 1 280 ? 6.536 0.509 -24.823 1.00 73.75 280 HIS A C 1
ATOM 2205 O O . HIS A 1 280 ? 5.740 -0.401 -25.023 1.00 73.75 280 HIS A O 1
ATOM 2211 N N . LEU A 1 281 ? 7.326 0.553 -23.749 1.00 68.25 281 LEU A N 1
ATOM 2212 C CA . LEU A 1 281 ? 7.333 -0.472 -22.702 1.00 68.25 281 LEU A CA 1
ATOM 2213 C C . LEU A 1 281 ? 6.143 -0.358 -21.743 1.00 68.25 281 LEU A C 1
ATOM 2215 O O . LEU A 1 281 ? 5.727 -1.349 -21.148 1.00 68.25 281 LEU A O 1
ATOM 2219 N N . LEU A 1 282 ? 5.605 0.854 -21.594 1.00 67.25 282 LEU A N 1
ATOM 2220 C CA . LEU A 1 282 ? 4.444 1.158 -20.766 1.00 67.25 282 LEU A CA 1
ATOM 2221 C C . LEU A 1 282 ? 3.104 1.166 -21.543 1.00 67.25 282 LEU A C 1
ATOM 2223 O O . LEU A 1 282 ? 2.080 1.510 -20.947 1.00 67.25 282 LEU A O 1
ATOM 2227 N N . ALA A 1 283 ? 3.079 0.834 -22.836 1.00 63.47 283 ALA A N 1
ATOM 2228 C CA . ALA A 1 283 ? 1.851 0.697 -23.637 1.00 63.47 283 ALA A CA 1
ATOM 2229 C C . ALA A 1 283 ? 1.326 -0.746 -23.617 1.00 63.47 283 ALA A C 1
ATOM 2231 O O . ALA A 1 283 ? 0.086 -0.907 -23.631 1.00 63.47 283 ALA A O 1
#

Nearest PDB structures (foldseek):
  7sze-assembly1_B-3  TM=3.345E-01  e=4.295E-01  Microseira wollei
  6icp-assembly1_B  TM=1.932E-01  e=1.784E-01  Pseudomonas putida
  4pn0-assembly1_A  TM=1.490E-01  e=1.307E+00  Schizosaccharomyces pombe
  4pn0-assembly2_D  TM=1.461E-01  e=2.213E+00  Schizosaccharomyces pombe
  4pn0-assembly2_C  TM=1.586E-01  e=7.140E+00  Schizosaccharomyces pombe

pLDDT: mean 77.24, std 13.04, range [40.16, 92.5]

Solvent-accessible surface area (backbone atoms only — not comparable to full-atom values): 15689 Å² total; per-residue (Å²): 133,84,79,82,75,53,71,49,58,60,54,55,72,65,38,63,66,51,46,75,70,37,46,43,67,58,50,71,74,50,54,73,66,52,70,56,44,99,84,56,34,37,74,50,26,35,28,70,80,40,57,48,101,72,23,53,19,25,39,33,33,42,82,90,46,72,78,51,29,33,40,31,56,59,78,49,88,91,52,76,59,47,72,41,60,64,43,68,67,50,50,48,50,53,38,44,60,40,58,55,66,53,73,56,71,77,56,72,68,60,56,56,47,52,54,51,47,54,62,49,38,68,75,41,95,74,75,60,65,47,82,71,77,36,93,72,50,48,74,54,56,35,38,51,44,78,34,37,65,69,48,50,54,53,48,55,52,49,49,58,68,30,68,29,33,37,73,65,61,75,40,76,46,72,88,49,70,55,10,33,43,28,30,33,29,60,42,63,61,26,38,41,35,39,38,34,37,34,87,86,47,66,93,71,37,24,43,32,34,44,34,40,38,34,58,72,40,99,35,41,69,55,46,50,56,49,24,74,76,36,68,89,42,73,49,43,75,53,69,46,36,52,43,73,48,59,45,41,47,49,68,72,45,90,73,87,46,74,45,42,36,69,59,21,42,56,40,25,75,73,66,38,69,67,29,40,55,50,21,64,77,53,104

Sequence (283 aa):
MSHKLPAWHTELRRNQTLHQWGFRWHSQRRLSRTPARSDGLISLGTCPSLTTRHGRASLVFDPSQPHDLWLDFCNDPDQPRLHCEPTFAALSEVYQRYFQRFNGQPNSNGMQMLAQVVQLRAQLNTVGLDSILGAGYQQFQLFLGLIDEDGIVGLENSMVFNPWLDLHPLAIDSASGCGYSQYLTAYSGSILTMEFNRDYTADDVALCLARIAYQPVAEQANIQRWQMQNPESIAACLPLDVPFDVLGTFQHAAWGWWQTAEAAQALAAAGDSNAAIIAHLLA